Protein AF-0000000084757573 (afdb_homodimer)

Structure (mmCIF, N/CA/C/O backbone):
data_AF-0000000084757573-model_v1
#
loop_
_entity.id
_entity.type
_entity.pdbx_description
1 polymer 'Transposase, IS200 family protein'
#
loop_
_atom_site.group_PDB
_atom_site.id
_atom_site.type_symbol
_atom_site.label_atom_id
_atom_site.label_alt_id
_atom_site.label_comp_id
_atom_site.label_asym_id
_atom_site.label_entity_id
_atom_site.label_seq_id
_atom_site.pdbx_PDB_ins_code
_atom_site.Cartn_x
_atom_site.Cartn_y
_atom_site.Cartn_z
_atom_site.occupancy
_atom_site.B_iso_or_equiv
_atom_site.auth_seq_id
_atom_site.auth_comp_id
_atom_site.auth_asym_id
_atom_site.auth_atom_id
_atom_site.pdbx_PDB_model_num
ATOM 1 N N . MET A 1 1 ? 9.469 11.922 -15.711 1 32.09 1 MET A N 1
ATOM 2 C CA . MET A 1 1 ? 9.75 11.398 -14.383 1 32.09 1 MET A CA 1
ATOM 3 C C . MET A 1 1 ? 10.32 9.984 -14.461 1 32.09 1 MET A C 1
ATOM 5 O O . MET A 1 1 ? 9.734 9.109 -15.102 1 32.09 1 MET A O 1
ATOM 9 N N . ASP A 1 2 ? 11.5 9.828 -14.414 1 42.12 2 ASP A N 1
ATOM 10 C CA . ASP A 1 2 ? 12.211 8.562 -14.633 1 42.12 2 ASP A CA 1
ATOM 11 C C . ASP A 1 2 ? 11.617 7.449 -13.773 1 42.12 2 ASP A C 1
ATOM 13 O O . ASP A 1 2 ? 11.539 7.578 -12.547 1 42.12 2 ASP A O 1
ATOM 17 N N . LEU A 1 3 ? 10.688 6.797 -14.273 1 50.94 3 LEU A N 1
ATOM 18 C CA . LEU A 1 3 ? 9.969 5.73 -13.578 1 50.94 3 LEU A CA 1
ATOM 19 C C . LEU A 1 3 ? 10.953 4.754 -12.93 1 50.94 3 LEU A C 1
ATOM 21 O O . LEU A 1 3 ? 11.586 3.953 -13.625 1 50.94 3 LEU A O 1
ATOM 25 N N . THR A 1 4 ? 11.688 5.277 -11.977 1 61.62 4 THR A N 1
ATOM 26 C CA . THR A 1 4 ? 12.688 4.457 -11.305 1 61.62 4 THR A CA 1
ATOM 27 C C . THR A 1 4 ? 12.023 3.43 -10.391 1 61.62 4 THR A C 1
ATOM 29 O O . THR A 1 4 ? 11.18 3.783 -9.562 1 61.62 4 THR A O 1
ATOM 32 N N . TYR A 1 5 ? 12.047 2.209 -10.898 1 74.44 5 TYR A N 1
ATOM 33 C CA . TYR A 1 5 ? 11.625 1.139 -10 1 74.44 5 TYR A CA 1
ATOM 34 C C . TYR A 1 5 ? 12.625 0.954 -8.867 1 74.44 5 TYR A C 1
ATOM 36 O O . TYR A 1 5 ? 13.812 1.248 -9.031 1 74.44 5 TYR A O 1
ATOM 44 N N . ARG A 1 6 ? 12.094 0.723 -7.785 1 82.12 6 ARG A N 1
ATOM 45 C CA . ARG A 1 6 ? 12.891 0.376 -6.613 1 82.12 6 ARG A CA 1
ATOM 46 C C . ARG A 1 6 ? 12.914 -1.133 -6.395 1 82.12 6 ARG A C 1
ATOM 48 O O . ARG A 1 6 ? 12.008 -1.843 -6.832 1 82.12 6 ARG A O 1
ATOM 55 N N . THR A 1 7 ? 14.055 -1.564 -5.812 1 82.75 7 THR A N 1
ATOM 56 C CA . THR A 1 7 ? 14.195 -2.994 -5.559 1 82.75 7 THR A CA 1
ATOM 57 C C . THR A 1 7 ? 14.336 -3.268 -4.062 1 82.75 7 THR A C 1
ATOM 59 O O . THR A 1 7 ? 14.922 -2.473 -3.332 1 82.75 7 THR A O 1
ATOM 62 N N . GLY A 1 8 ? 13.586 -4.238 -3.545 1 83.5 8 GLY A N 1
ATOM 63 C CA . GLY A 1 8 ? 1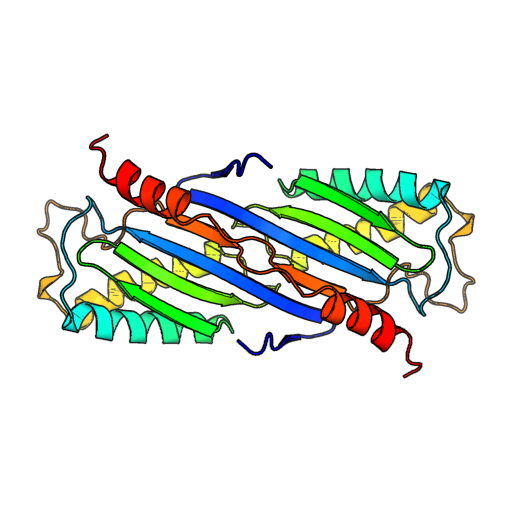3.758 -4.812 -2.219 1 83.5 8 GLY A CA 1
ATOM 64 C C . GLY A 1 8 ? 14.273 -6.238 -2.246 1 83.5 8 GLY A C 1
ATOM 65 O O . GLY A 1 8 ? 14.727 -6.719 -3.287 1 83.5 8 GLY A O 1
ATOM 66 N N . ARG A 1 9 ? 14.242 -6.77 -1.008 1 79.38 9 ARG A N 1
ATOM 67 C CA . ARG A 1 9 ? 14.625 -8.18 -0.943 1 79.38 9 ARG A CA 1
ATOM 68 C C . ARG A 1 9 ? 13.656 -9.047 -1.741 1 79.38 9 ARG A C 1
ATOM 70 O O . ARG A 1 9 ? 12.5 -9.219 -1.345 1 79.38 9 ARG A O 1
ATOM 77 N N . HIS A 1 10 ? 13.938 -9.414 -2.92 1 84.06 10 HIS A N 1
ATOM 78 C CA . HIS A 1 10 ? 13.203 -10.32 -3.799 1 84.06 10 HIS A CA 1
ATOM 79 C C . HIS A 1 10 ? 11.977 -9.641 -4.387 1 84.06 10 HIS A C 1
ATOM 81 O O . HIS A 1 10 ? 10.914 -10.258 -4.512 1 84.06 10 HIS A O 1
ATOM 87 N N . CYS A 1 11 ? 12.055 -8.344 -4.516 1 89.5 11 CYS A N 1
ATOM 88 C CA . CYS A 1 11 ? 10.914 -7.695 -5.16 1 89.5 11 CYS A CA 1
ATOM 89 C C . CYS A 1 11 ? 11.359 -6.461 -5.934 1 89.5 11 CYS A C 1
ATOM 91 O O . CYS A 1 11 ? 12.344 -5.812 -5.566 1 89.5 11 CYS A O 1
ATOM 93 N N . VAL A 1 12 ? 10.75 -6.172 -6.953 1 89.75 12 VAL A N 1
ATOM 94 C CA . VAL A 1 12 ? 10.797 -4.922 -7.699 1 89.75 12 VAL A CA 1
ATOM 95 C C . VAL A 1 12 ? 9.477 -4.172 -7.539 1 89.75 12 VAL A C 1
ATOM 97 O O . VAL A 1 12 ? 8.398 -4.754 -7.707 1 89.75 12 VAL A O 1
ATOM 100 N N . PHE A 1 13 ? 9.617 -2.904 -7.207 1 91.56 13 PHE A N 1
ATOM 101 C CA . PHE A 1 13 ? 8.344 -2.258 -6.914 1 91.56 13 PHE A CA 1
ATOM 102 C C . PHE A 1 13 ? 8.367 -0.792 -7.328 1 91.56 13 PHE A C 1
ATOM 104 O O . PHE A 1 13 ? 9.445 -0.194 -7.441 1 91.56 13 PHE A O 1
ATOM 111 N N . MET A 1 14 ? 7.219 -0.258 -7.633 1 92.12 14 MET A N 1
ATOM 112 C CA . MET A 1 14 ? 6.902 1.142 -7.902 1 92.12 14 MET A CA 1
ATOM 113 C C . MET A 1 14 ? 5.578 1.533 -7.258 1 92.12 14 MET A C 1
ATOM 115 O O . MET A 1 14 ? 4.559 1.642 -7.941 1 92.12 14 MET A O 1
ATOM 119 N N . LEU A 1 15 ? 5.629 1.759 -5.992 1 94.25 15 LEU A N 1
ATOM 120 C CA . LEU A 1 15 ? 4.418 2.037 -5.23 1 94.25 15 LEU A CA 1
ATOM 121 C C . LEU A 1 15 ? 4.375 3.496 -4.793 1 94.25 15 LEU A C 1
ATOM 123 O O . LEU A 1 15 ? 5.273 3.965 -4.09 1 94.25 15 LEU A O 1
ATOM 127 N N . HIS A 1 16 ? 3.379 4.184 -5.246 1 93.75 16 HIS A N 1
ATOM 128 C CA . HIS A 1 16 ? 3.156 5.578 -4.891 1 93.75 16 HIS A CA 1
ATOM 129 C C . HIS A 1 16 ? 1.73 5.801 -4.398 1 93.75 16 HIS A C 1
ATOM 131 O O . HIS A 1 16 ? 0.793 5.172 -4.891 1 93.75 16 HIS A O 1
ATOM 137 N N . CYS A 1 17 ? 1.615 6.691 -3.477 1 93.75 17 CYS A N 1
ATOM 138 C CA . CYS A 1 17 ? 0.266 7.07 -3.072 1 93.75 17 CYS A CA 1
ATOM 139 C C . CYS A 1 17 ? 0.22 8.531 -2.631 1 93.75 17 CYS A C 1
ATOM 141 O O . CYS A 1 17 ? 1.213 9.062 -2.133 1 93.75 17 CYS A O 1
ATOM 143 N N . HIS A 1 18 ? -0.878 9.141 -2.824 1 93.12 18 HIS A N 1
ATOM 144 C CA . HIS A 1 18 ? -1.206 10.453 -2.268 1 93.12 18 HIS A CA 1
ATOM 145 C C . HIS A 1 18 ? -1.853 10.32 -0.893 1 93.12 18 HIS A C 1
ATOM 147 O O . HIS A 1 18 ? -2.773 9.523 -0.709 1 93.12 18 HIS A O 1
ATOM 153 N N . LEU A 1 19 ? -1.404 11.102 0.017 1 95.5 19 LEU A N 1
ATOM 154 C CA . LEU A 1 19 ? -2.027 11.227 1.33 1 95.5 19 LEU A CA 1
ATOM 155 C C . LEU A 1 19 ? -2.525 12.648 1.56 1 95.5 19 LEU A C 1
ATOM 157 O O . LEU A 1 19 ? -1.84 13.617 1.214 1 95.5 19 LEU A O 1
ATOM 161 N N . ILE A 1 20 ? -3.703 12.742 2.156 1 94.62 20 ILE A N 1
ATOM 162 C CA . ILE A 1 20 ? -4.223 14.047 2.547 1 94.62 20 ILE A CA 1
ATOM 163 C C . ILE A 1 20 ? -4.613 14.031 4.023 1 94.62 20 ILE A C 1
ATOM 165 O O . ILE A 1 20 ? -5.375 13.164 4.461 1 94.62 20 ILE A O 1
ATOM 169 N N . PHE A 1 21 ? -4.039 14.945 4.766 1 95.75 21 PHE A N 1
ATOM 170 C CA . PHE A 1 21 ? -4.391 15.164 6.16 1 95.75 21 PHE A CA 1
ATOM 171 C C . PHE A 1 21 ? -5.121 16.484 6.332 1 95.75 21 PHE A C 1
ATOM 173 O O . PHE A 1 21 ? -4.742 17.5 5.723 1 95.75 21 PHE A O 1
ATOM 180 N N . ILE A 1 22 ? -6.105 16.484 7.098 1 93.88 22 ILE A N 1
ATOM 181 C CA . ILE A 1 22 ? -6.844 17.703 7.418 1 93.88 22 ILE A CA 1
ATOM 182 C C . ILE A 1 22 ? -6.66 18.047 8.898 1 93.88 22 ILE A C 1
ATOM 184 O O . ILE A 1 22 ? -6.637 17.156 9.75 1 93.88 22 ILE A O 1
ATOM 188 N N . THR A 1 23 ? -6.602 19.328 9.172 1 94.5 23 THR A N 1
ATOM 189 C CA . THR A 1 23 ? -6.441 19.75 10.555 1 94.5 23 THR A CA 1
ATOM 190 C C . THR A 1 23 ? -7.711 19.484 11.352 1 94.5 23 THR A C 1
ATOM 192 O O . THR A 1 23 ? -8.805 19.422 10.789 1 94.5 23 THR A O 1
ATOM 195 N N . LYS A 1 24 ? -7.508 19.359 12.617 1 92.5 24 LYS A N 1
ATOM 196 C CA . LYS A 1 24 ? -8.648 19.156 13.508 1 92.5 24 LYS A CA 1
ATOM 197 C C . LYS A 1 24 ? -9.648 20.312 13.383 1 92.5 24 LYS A C 1
ATOM 199 O O . LYS A 1 24 ? -9.258 21.469 13.336 1 92.5 24 LYS A O 1
ATOM 204 N N . TYR A 1 25 ? -10.859 20.047 13.117 1 84.25 25 TYR A N 1
ATOM 205 C CA . TYR A 1 25 ? -11.969 20.969 12.984 1 84.25 25 TYR A CA 1
ATOM 206 C C . TYR A 1 25 ? -11.766 21.906 11.789 1 84.25 25 TYR A C 1
ATOM 208 O O . TYR A 1 25 ? -12.289 23.016 11.758 1 84.25 25 TYR A O 1
ATOM 216 N N . ARG A 1 26 ? -10.906 21.547 10.969 1 81.44 26 ARG A N 1
ATOM 217 C CA . ARG A 1 26 ? -10.594 22.281 9.742 1 81.44 26 ARG A CA 1
ATOM 218 C C . ARG A 1 26 ? -10.109 23.688 10.062 1 81.44 26 ARG A C 1
ATOM 220 O O . ARG A 1 26 ? -10.438 24.641 9.352 1 81.44 26 ARG A O 1
ATOM 227 N N . GLY A 1 27 ? -9.469 23.781 11.125 1 86.12 27 GLY A N 1
ATOM 228 C CA . GLY A 1 27 ? -8.898 25.062 11.477 1 86.12 27 GLY A CA 1
ATOM 229 C C . GLY A 1 27 ? -7.785 25.5 10.547 1 86.12 27 GLY A C 1
ATOM 230 O O . GLY A 1 27 ? -7.023 24.672 10.047 1 86.12 27 GLY A O 1
ATOM 231 N N . ARG A 1 28 ? -7.75 26.75 10.258 1 91.44 28 ARG A N 1
ATOM 232 C CA . ARG A 1 28 ? -6.637 27.328 9.508 1 91.44 28 ARG A CA 1
ATOM 233 C C . ARG A 1 28 ? -5.43 27.547 10.406 1 91.44 28 ARG A C 1
ATOM 235 O O . ARG A 1 28 ? -5.254 28.641 10.953 1 91.44 28 ARG A O 1
ATOM 242 N N . VAL A 1 29 ? -4.609 26.531 10.398 1 92.62 29 VAL A N 1
ATOM 243 C CA . VAL A 1 29 ? -3.59 26.5 11.438 1 92.62 29 VAL A CA 1
ATOM 244 C C . VAL A 1 29 ? -2.223 26.812 10.836 1 92.62 29 VAL A C 1
ATOM 246 O O . VAL A 1 29 ? -1.376 27.438 11.477 1 92.62 29 VAL A O 1
ATOM 249 N N . PHE A 1 30 ? -2.045 26.531 9.625 1 95.88 30 PHE A N 1
ATOM 250 C CA . PHE A 1 30 ? -0.683 26.516 9.109 1 95.88 30 PHE A CA 1
ATOM 251 C C . PHE A 1 30 ? -0.369 27.812 8.367 1 95.88 30 PHE A C 1
ATOM 253 O O . PHE A 1 30 ? -1.145 28.25 7.516 1 95.88 30 PHE A O 1
ATOM 260 N N . ASN A 1 31 ? 0.676 28.422 8.672 1 96.5 31 ASN A N 1
ATOM 261 C CA . ASN A 1 31 ? 1.324 29.406 7.809 1 96.5 31 ASN A CA 1
ATOM 262 C C . ASN A 1 31 ? 2.547 28.812 7.109 1 96.5 31 ASN A C 1
ATOM 264 O O . ASN A 1 31 ? 2.805 27.609 7.203 1 96.5 31 ASN A O 1
ATOM 268 N N . GLU A 1 32 ? 3.307 29.562 6.422 1 96.62 32 GLU A N 1
ATOM 269 C CA . GLU A 1 32 ? 4.426 29.078 5.617 1 96.62 32 GLU A CA 1
ATOM 270 C C . GLU A 1 32 ? 5.516 28.469 6.492 1 96.62 32 GLU A C 1
ATOM 272 O O . GLU A 1 32 ? 6.094 27.438 6.148 1 96.62 32 GLU A O 1
ATOM 277 N N . ALA A 1 33 ? 5.805 29.125 7.566 1 97.31 33 ALA A N 1
ATOM 278 C CA . ALA A 1 33 ? 6.82 28.625 8.484 1 97.31 33 ALA A CA 1
ATOM 279 C C . ALA A 1 33 ? 6.418 27.266 9.062 1 97.31 33 ALA A C 1
ATOM 281 O O . ALA A 1 33 ? 7.25 26.375 9.203 1 97.31 33 ALA A O 1
ATOM 282 N N . HIS A 1 34 ? 5.148 27.141 9.43 1 97.88 34 HIS A N 1
ATOM 283 C CA . HIS A 1 34 ? 4.617 25.875 9.922 1 97.88 34 HIS A CA 1
ATOM 284 C C . HIS A 1 34 ? 4.789 24.781 8.883 1 97.88 34 HIS A C 1
ATOM 286 O O . HIS A 1 34 ? 5.242 23.672 9.211 1 97.88 34 HIS A O 1
ATOM 292 N N . LEU A 1 35 ? 4.477 25.094 7.648 1 98.06 35 LEU A N 1
ATOM 293 C CA . LEU A 1 35 ? 4.504 24.094 6.586 1 98.06 35 LEU A CA 1
ATOM 294 C C . LEU A 1 35 ? 5.93 23.641 6.301 1 98.06 35 LEU A C 1
ATOM 296 O O . LEU A 1 35 ? 6.168 22.469 5.996 1 98.06 35 LEU A O 1
ATOM 300 N N . GLU A 1 36 ? 6.875 24.516 6.363 1 98.25 36 GLU A N 1
ATOM 301 C CA . GLU A 1 36 ? 8.281 24.156 6.18 1 98.25 36 GLU A CA 1
ATOM 302 C C . GLU A 1 36 ? 8.75 23.188 7.258 1 98.25 36 GLU A C 1
ATOM 304 O O . GLU A 1 36 ? 9.391 22.188 6.957 1 98.25 36 GLU A O 1
ATOM 309 N N . THR A 1 37 ? 8.414 23.516 8.484 1 98.69 37 THR A N 1
ATOM 310 C CA . THR A 1 37 ? 8.75 22.625 9.594 1 98.69 37 THR A CA 1
ATOM 311 C C . THR A 1 37 ? 8.078 21.266 9.438 1 98.69 37 THR A C 1
ATOM 313 O O . THR A 1 37 ? 8.719 20.234 9.625 1 98.69 37 THR A O 1
ATOM 316 N N . LEU A 1 38 ? 6.836 21.312 9.086 1 98.75 38 LEU A N 1
ATOM 317 C CA . LEU A 1 38 ? 6.051 20.094 8.93 1 98.75 38 LEU A CA 1
ATOM 318 C C . LEU A 1 38 ? 6.641 19.203 7.844 1 98.75 38 LEU A C 1
ATOM 320 O O . LEU A 1 38 ? 6.742 17.984 8.016 1 98.75 38 LEU A O 1
ATOM 324 N N . GLU A 1 39 ? 7.004 19.781 6.762 1 98.69 39 GLU A N 1
ATOM 325 C CA . GLU A 1 39 ? 7.617 19.016 5.68 1 98.69 39 GLU A CA 1
ATOM 326 C C . GLU A 1 39 ? 8.867 18.281 6.16 1 98.69 39 GLU A C 1
ATOM 328 O O . GLU A 1 39 ? 9.07 17.109 5.848 1 98.69 39 GLU A O 1
ATOM 333 N N . GLY A 1 40 ? 9.711 19.031 6.922 1 98.75 40 GLY A N 1
ATOM 334 C CA . GLY A 1 40 ? 10.906 18.406 7.461 1 98.75 40 GLY A CA 1
ATOM 335 C C . GLY A 1 40 ? 10.602 17.234 8.375 1 98.75 40 GLY A C 1
ATOM 336 O O . GLY A 1 40 ? 11.25 16.188 8.281 1 98.75 40 GLY A O 1
ATOM 337 N N . ILE A 1 41 ? 9.633 17.375 9.203 1 98.81 41 ILE A N 1
ATOM 338 C CA . ILE A 1 41 ? 9.242 16.328 10.141 1 98.81 41 ILE A CA 1
ATOM 339 C C . ILE A 1 41 ? 8.727 15.125 9.359 1 98.81 41 ILE A C 1
ATOM 341 O O . ILE A 1 41 ? 9.141 13.992 9.617 1 98.81 41 ILE A O 1
ATOM 345 N N . CYS A 1 42 ? 7.824 15.375 8.422 1 98.81 42 CYS A N 1
ATOM 346 C CA . CYS A 1 42 ? 7.234 14.297 7.641 1 98.81 42 CYS A CA 1
ATOM 347 C C . CYS A 1 42 ? 8.297 13.562 6.836 1 98.81 42 CYS A C 1
ATOM 349 O O . CYS A 1 42 ? 8.25 12.336 6.707 1 98.81 42 CYS A O 1
ATOM 351 N N . ARG A 1 43 ? 9.242 14.305 6.316 1 98.75 43 ARG A N 1
ATOM 352 C CA . ARG A 1 43 ? 10.336 13.695 5.566 1 98.75 43 ARG A CA 1
ATOM 353 C C . ARG A 1 43 ? 11.141 12.742 6.445 1 98.75 43 ARG A C 1
ATOM 355 O O . ARG A 1 43 ? 11.477 11.641 6.02 1 98.75 43 ARG A O 1
ATOM 362 N N . ASN A 1 44 ? 11.406 13.164 7.621 1 98.75 44 ASN A N 1
ATOM 363 C CA . ASN A 1 44 ? 12.156 12.328 8.555 1 98.75 44 ASN A CA 1
ATOM 364 C C . ASN A 1 44 ? 11.383 11.055 8.898 1 98.75 44 ASN A C 1
ATOM 366 O O . ASN A 1 44 ? 11.953 9.969 8.938 1 98.75 44 ASN A O 1
ATOM 370 N N . VAL A 1 45 ? 10.117 11.188 9.148 1 98.75 45 VAL A N 1
ATOM 371 C CA . VAL A 1 45 ? 9.289 10.031 9.469 1 98.75 45 VAL A CA 1
ATOM 372 C C . VAL A 1 45 ? 9.273 9.07 8.281 1 98.75 45 VAL A C 1
ATOM 374 O O . VAL A 1 45 ? 9.406 7.855 8.453 1 98.75 45 VAL A O 1
ATOM 377 N N . CYS A 1 46 ? 9.062 9.602 7.086 1 98.62 46 CYS A N 1
ATOM 378 C CA . CYS A 1 46 ? 9.062 8.766 5.891 1 98.62 46 CYS A CA 1
ATOM 379 C C . CYS A 1 46 ? 10.367 7.992 5.762 1 98.62 46 CYS A C 1
ATOM 381 O O . CYS A 1 46 ? 10.359 6.801 5.438 1 98.62 46 CYS A O 1
ATOM 383 N N . GLU A 1 47 ? 11.461 8.586 6.047 1 98.31 47 GLU A N 1
ATOM 384 C CA . GLU A 1 47 ? 12.766 7.938 5.961 1 98.31 47 GLU A CA 1
ATOM 385 C C . GLU A 1 47 ? 12.859 6.762 6.93 1 98.31 47 GLU A C 1
ATOM 387 O O . GLU A 1 47 ? 13.414 5.715 6.594 1 98.31 47 GLU A O 1
ATOM 392 N N . LEU A 1 48 ? 12.328 6.949 8.102 1 98.12 48 LEU A N 1
ATOM 393 C CA . LEU A 1 48 ? 12.352 5.895 9.109 1 98.12 48 LEU A CA 1
ATOM 394 C C . LEU A 1 48 ? 11.562 4.676 8.641 1 98.12 48 LEU A C 1
ATOM 396 O O . LEU A 1 48 ? 11.859 3.549 9.047 1 98.12 48 LEU A O 1
ATOM 400 N N . PHE A 1 49 ? 10.656 4.914 7.766 1 97.81 49 PHE A N 1
ATOM 401 C CA . PHE A 1 49 ? 9.836 3.838 7.227 1 97.81 49 PHE A CA 1
ATOM 402 C C . PHE A 1 49 ? 10.383 3.352 5.891 1 97.81 49 PHE A C 1
ATOM 404 O O . PHE A 1 49 ? 9.719 2.598 5.18 1 97.81 49 PHE A O 1
ATOM 411 N N . GLU A 1 50 ? 11.523 3.9 5.48 1 97.25 50 GLU A N 1
ATOM 412 C CA . GLU A 1 50 ? 12.133 3.611 4.184 1 97.25 50 GLU A CA 1
ATOM 413 C C . GLU A 1 50 ? 11.234 4.078 3.039 1 97.25 50 GLU A C 1
ATOM 415 O O . GLU A 1 50 ? 11.195 3.449 1.979 1 97.25 50 GLU A O 1
ATOM 420 N N . CYS A 1 51 ? 10.461 5.09 3.312 1 97.75 51 CYS A N 1
ATOM 421 C CA . CYS A 1 51 ? 9.633 5.766 2.318 1 97.75 51 CYS A CA 1
ATOM 422 C C . CYS A 1 51 ? 10.297 7.055 1.844 1 97.75 51 CYS A C 1
ATOM 424 O O . CYS A 1 51 ? 11.172 7.594 2.523 1 97.75 51 CYS A O 1
ATOM 426 N N . GLU A 1 52 ? 9.906 7.453 0.654 1 97.31 52 GLU A N 1
ATOM 427 C CA . GLU A 1 52 ? 10.336 8.742 0.128 1 97.31 52 GLU A CA 1
ATOM 428 C C . GLU A 1 52 ? 9.164 9.727 0.046 1 97.31 52 GLU A C 1
ATOM 430 O O . GLU A 1 52 ? 8.125 9.414 -0.536 1 97.31 52 GLU A O 1
ATOM 435 N N . LEU A 1 53 ? 9.32 10.891 0.679 1 97.81 53 LEU A N 1
ATOM 436 C CA . LEU A 1 53 ? 8.398 11.992 0.449 1 97.81 53 LEU A CA 1
ATOM 437 C C . LEU A 1 53 ? 8.695 12.688 -0.874 1 97.81 53 LEU A C 1
ATOM 439 O O . LEU A 1 53 ? 9.562 13.562 -0.938 1 97.81 53 LEU A O 1
ATOM 443 N N . VAL A 1 54 ? 8.008 12.398 -1.882 1 95.31 54 VAL A N 1
ATOM 444 C CA . VAL A 1 54 ? 8.281 12.875 -3.236 1 95.31 54 VAL A CA 1
ATOM 445 C C . VAL A 1 54 ? 7.82 14.32 -3.385 1 95.31 54 VAL A C 1
ATOM 447 O O . VAL A 1 54 ? 8.516 15.141 -3.992 1 95.31 54 VAL A O 1
ATOM 450 N N . GLU A 1 55 ? 6.617 14.602 -2.885 1 95.5 55 GLU A N 1
ATOM 451 C CA . GLU A 1 55 ? 6.043 15.945 -2.922 1 95.5 55 GLU A CA 1
ATOM 452 C C . GLU A 1 55 ? 5.316 16.266 -1.619 1 95.5 55 GLU A C 1
ATOM 454 O O . GLU A 1 55 ? 4.699 15.391 -1.013 1 95.5 55 GLU A O 1
ATOM 459 N N . PHE A 1 56 ? 5.445 17.484 -1.238 1 96.19 56 PHE A N 1
ATOM 460 C CA . PHE A 1 56 ? 4.73 18.031 -0.091 1 96.19 56 PHE A CA 1
ATOM 461 C C . PHE A 1 56 ? 4.117 19.391 -0.43 1 96.19 56 PHE A C 1
ATOM 463 O O . PHE A 1 56 ? 4.812 20.281 -0.897 1 96.19 56 PHE A O 1
ATOM 470 N N . ASN A 1 57 ? 2.814 19.438 -0.25 1 94.06 57 ASN A N 1
ATOM 471 C CA . ASN A 1 57 ? 2.084 20.703 -0.404 1 94.06 57 ASN A CA 1
ATOM 472 C C . ASN A 1 57 ? 1.064 20.891 0.714 1 94.06 57 ASN A C 1
ATOM 474 O O . ASN A 1 57 ? 0.54 19.922 1.259 1 94.06 57 ASN A O 1
ATOM 478 N N . GLY A 1 58 ? 0.921 22.156 1.067 1 93.12 58 GLY A N 1
ATOM 479 C CA . GLY A 1 58 ? -0.025 22.406 2.145 1 93.12 58 GLY A CA 1
ATOM 480 C C . GLY A 1 58 ? -0.745 23.734 2.014 1 93.12 58 GLY A C 1
ATOM 481 O O . GLY A 1 58 ? -0.287 24.625 1.298 1 93.12 58 GLY A O 1
ATOM 482 N N . GLU A 1 59 ? -1.857 23.766 2.57 1 92.5 59 GLU A N 1
ATOM 483 C CA . GLU A 1 59 ? -2.623 24.984 2.842 1 92.5 59 GLU A CA 1
ATOM 484 C C . GLU A 1 59 ? -2.811 25.188 4.344 1 92.5 59 GLU A C 1
ATOM 486 O O . GLU A 1 59 ? -2.145 24.547 5.152 1 92.5 59 GLU A O 1
ATOM 491 N N . SER A 1 60 ? -3.619 26.125 4.652 1 95 60 SER A N 1
ATOM 492 C CA . SER A 1 60 ? -3.754 26.484 6.059 1 95 60 SER A CA 1
ATOM 493 C C . SER A 1 60 ? -4.477 25.375 6.84 1 95 60 SER A C 1
ATOM 495 O O . SER A 1 60 ? -4.344 25.297 8.062 1 95 60 SER A O 1
ATOM 497 N N . ASP A 1 61 ? -5.16 24.484 6.098 1 93.75 61 ASP A N 1
ATOM 498 C CA . ASP A 1 61 ? -6.016 23.562 6.84 1 93.75 61 ASP A CA 1
ATOM 499 C C . ASP A 1 61 ? -5.805 22.125 6.379 1 93.75 61 ASP A C 1
ATOM 501 O O . ASP A 1 61 ? -6.523 21.219 6.801 1 93.75 61 ASP A O 1
ATOM 505 N N . HIS A 1 62 ? -4.871 21.859 5.469 1 94.5 62 HIS A N 1
ATOM 506 C CA . HIS A 1 62 ? -4.605 20.484 5.027 1 94.5 62 HIS A CA 1
ATOM 507 C C . HIS A 1 62 ? -3.26 20.391 4.32 1 94.5 62 HIS A C 1
ATOM 509 O O . HIS A 1 62 ? -2.686 21.406 3.92 1 94.5 62 HIS A O 1
ATOM 515 N N . VAL A 1 63 ? -2.797 19.219 4.273 1 95.81 63 VAL A N 1
ATOM 516 C CA . VAL A 1 63 ? -1.571 18.969 3.525 1 95.81 63 VAL A CA 1
ATOM 517 C C . VAL A 1 63 ? -1.781 17.781 2.584 1 95.81 63 VAL A C 1
ATOM 519 O O . VAL A 1 63 ? -2.604 16.906 2.854 1 95.81 63 VAL A O 1
ATOM 522 N N . HIS A 1 64 ? -1.006 17.844 1.479 1 93.44 64 HIS A N 1
ATOM 523 C CA . HIS A 1 64 ? -0.923 16.797 0.464 1 93.44 64 HIS A CA 1
ATOM 524 C C . HIS A 1 64 ? 0.5 16.266 0.339 1 93.44 64 HIS A C 1
ATOM 526 O O . HIS A 1 64 ? 1.447 17.031 0.186 1 93.44 64 HIS A O 1
ATOM 532 N N . MET A 1 65 ? 0.549 14.945 0.394 1 96.25 65 MET A N 1
ATOM 533 C CA . MET A 1 65 ? 1.856 14.305 0.259 1 96.25 65 MET A CA 1
ATOM 534 C C . MET A 1 65 ? 1.829 13.227 -0.819 1 96.25 65 MET A C 1
ATOM 536 O O . MET A 1 65 ? 0.877 12.453 -0.9 1 96.25 65 MET A O 1
ATOM 540 N N . LEU A 1 66 ? 2.779 13.266 -1.664 1 94.5 66 LEU A N 1
ATOM 541 C CA . LEU A 1 66 ? 3.057 12.141 -2.541 1 94.5 66 LEU A CA 1
ATOM 542 C C . LEU A 1 66 ? 4.199 11.289 -1.993 1 94.5 66 LEU A C 1
ATOM 544 O O . LEU A 1 66 ? 5.293 11.805 -1.745 1 94.5 66 LEU A O 1
ATOM 548 N N . LEU A 1 67 ? 3.922 9.984 -1.875 1 96.5 67 LEU A N 1
ATOM 549 C CA . LEU A 1 67 ? 4.914 9.109 -1.262 1 96.5 67 LEU A CA 1
ATOM 550 C C . LEU A 1 67 ? 5.289 7.965 -2.201 1 96.5 67 LEU A C 1
ATOM 552 O O . LEU A 1 67 ? 4.441 7.473 -2.953 1 96.5 67 LEU A O 1
ATOM 556 N N . ASN A 1 68 ? 6.52 7.602 -2.172 1 95.06 68 ASN A N 1
ATOM 557 C CA . ASN A 1 68 ? 7.004 6.305 -2.629 1 95.06 68 ASN A CA 1
ATOM 558 C C . ASN A 1 68 ? 7.316 5.379 -1.457 1 95.06 68 ASN A C 1
ATOM 560 O O . ASN A 1 68 ? 8.055 5.75 -0.545 1 95.06 68 ASN A O 1
ATOM 564 N N . PHE A 1 69 ? 6.707 4.195 -1.421 1 97 69 PHE A N 1
ATOM 565 C CA . PHE A 1 69 ? 6.844 3.361 -0.232 1 97 69 PHE A CA 1
ATOM 566 C C . PHE A 1 69 ? 7.113 1.912 -0.615 1 97 69 PHE A C 1
ATOM 568 O O . PHE A 1 69 ? 6.711 1.463 -1.69 1 97 69 PHE A O 1
ATOM 575 N N . PRO A 1 70 ? 7.797 1.178 0.234 1 97.62 70 PRO A N 1
ATOM 576 C CA . PRO A 1 70 ? 8.047 -0.236 -0.05 1 97.62 70 PRO A CA 1
ATOM 577 C C . PRO A 1 70 ? 6.863 -1.131 0.301 1 97.62 70 PRO A C 1
ATOM 579 O O . PRO A 1 70 ? 6.012 -0.746 1.106 1 97.62 70 PRO A O 1
ATOM 582 N N . PRO A 1 71 ? 6.84 -2.311 -0.242 1 97.38 71 PRO A N 1
ATOM 583 C CA . PRO A 1 71 ? 5.703 -3.221 -0.082 1 97.38 71 PRO A CA 1
ATOM 584 C C . PRO A 1 71 ? 5.473 -3.623 1.372 1 97.38 71 PRO A C 1
ATOM 586 O O . PRO A 1 71 ? 4.355 -4 1.741 1 97.38 71 PRO A O 1
ATOM 589 N N . LYS A 1 72 ? 6.441 -3.562 2.217 1 97.75 72 LYS A N 1
ATOM 590 C CA . LYS A 1 72 ? 6.309 -4.016 3.598 1 97.75 72 LYS A CA 1
ATOM 591 C C . LYS A 1 72 ? 5.551 -2.994 4.441 1 97.75 72 LYS A C 1
ATOM 593 O O . LYS A 1 72 ? 5.105 -3.303 5.551 1 97.75 72 LYS A O 1
ATOM 598 N N . VAL A 1 73 ? 5.457 -1.782 3.955 1 98.19 73 VAL A N 1
ATOM 599 C CA . VAL A 1 73 ? 4.84 -0.711 4.73 1 98.19 73 VAL A CA 1
ATOM 600 C C . VAL A 1 73 ? 3.332 -0.705 4.496 1 98.19 73 VAL A C 1
ATOM 602 O O . VAL A 1 73 ? 2.875 -0.698 3.352 1 98.19 73 VAL A O 1
ATOM 605 N N . SER A 1 74 ? 2.58 -0.716 5.582 1 98.19 74 SER A N 1
ATOM 606 C CA . SER A 1 74 ? 1.155 -0.41 5.492 1 98.19 74 SER A CA 1
ATOM 607 C C . SER A 1 74 ? 0.907 1.093 5.566 1 98.19 74 SER A C 1
ATOM 609 O O . SER A 1 74 ? 1.528 1.79 6.371 1 98.19 74 SER A O 1
ATOM 611 N N . ILE A 1 75 ? 0.068 1.562 4.785 1 97.94 75 ILE A N 1
ATOM 612 C CA . ILE A 1 75 ? -0.225 2.988 4.699 1 97.94 75 ILE A CA 1
ATOM 613 C C . ILE A 1 75 ? -0.788 3.479 6.031 1 97.94 75 ILE A C 1
ATOM 615 O O . ILE A 1 75 ? -0.417 4.555 6.512 1 97.94 75 ILE A O 1
ATOM 619 N N . SER A 1 76 ? -1.597 2.68 6.691 1 98.06 76 SER A N 1
ATOM 620 C CA . SER A 1 76 ? -2.211 3.08 7.953 1 98.06 76 SER A CA 1
ATOM 621 C C . SER A 1 76 ? -1.158 3.287 9.039 1 98.06 76 SER A C 1
ATOM 623 O O . SER A 1 76 ? -1.254 4.223 9.828 1 98.06 76 SER A O 1
ATOM 625 N N . LYS A 1 77 ? -0.148 2.424 9.062 1 98.19 77 LYS A N 1
ATOM 626 C CA . LYS A 1 77 ? 0.921 2.572 10.039 1 98.19 77 LYS A CA 1
ATOM 627 C C . LYS A 1 77 ? 1.74 3.832 9.781 1 98.19 77 LYS A C 1
ATOM 629 O O . LYS A 1 77 ? 2.113 4.543 10.711 1 98.19 77 LYS A O 1
ATOM 634 N N . LEU A 1 78 ? 2.033 4.027 8.547 1 98.5 78 LEU A N 1
ATOM 635 C CA . LEU A 1 78 ? 2.758 5.234 8.172 1 98.5 78 LEU A CA 1
ATOM 636 C C . LEU A 1 78 ? 1.97 6.484 8.555 1 98.5 78 LEU A C 1
ATOM 638 O O . LEU A 1 78 ? 2.523 7.414 9.141 1 98.5 78 LEU A O 1
ATOM 642 N N . VAL A 1 79 ? 0.695 6.484 8.305 1 98.44 79 VAL A N 1
ATOM 643 C CA . VAL A 1 79 ? -0.182 7.605 8.617 1 98.44 79 VAL A CA 1
ATOM 644 C C . VAL A 1 79 ? -0.179 7.859 10.125 1 98.44 79 VAL A C 1
ATOM 646 O O . VAL A 1 79 ? -0.064 9.008 10.57 1 98.44 79 VAL A O 1
ATOM 649 N N . ASN A 1 80 ? -0.255 6.812 10.867 1 98.31 80 ASN A N 1
ATOM 650 C CA . ASN A 1 80 ? -0.245 6.941 12.32 1 98.31 80 ASN A CA 1
ATOM 651 C C . ASN A 1 80 ? 1.037 7.605 12.812 1 98.31 80 ASN A C 1
ATOM 653 O O . ASN A 1 80 ? 0.992 8.492 13.672 1 98.31 80 ASN A O 1
ATOM 657 N N . SER A 1 81 ? 2.062 7.188 12.273 1 98.75 81 SER A N 1
ATOM 658 C CA . SER A 1 81 ? 3.344 7.754 12.68 1 98.75 81 SER A CA 1
ATOM 659 C C . SER A 1 81 ? 3.477 9.203 12.211 1 98.75 81 SER A C 1
ATOM 661 O O . SER A 1 81 ? 3.918 10.062 12.977 1 98.75 81 SER A O 1
ATOM 663 N N . LEU A 1 82 ? 3.102 9.477 10.984 1 98.75 82 LEU A N 1
ATOM 664 C CA . LEU A 1 82 ? 3.168 10.828 10.438 1 98.75 82 LEU A CA 1
ATOM 665 C C . LEU A 1 82 ? 2.342 11.797 11.273 1 98.75 82 LEU A C 1
ATOM 667 O O . LEU A 1 82 ? 2.83 12.852 11.664 1 98.75 82 LEU A O 1
ATOM 671 N N . LYS A 1 83 ? 1.137 11.438 11.531 1 98.19 83 LYS A N 1
ATOM 672 C CA . LYS A 1 83 ? 0.24 12.32 12.273 1 98.19 83 LYS A CA 1
ATOM 673 C C . LYS A 1 83 ? 0.675 12.438 13.734 1 98.19 83 LYS A C 1
ATOM 675 O O . LYS A 1 83 ? 0.676 13.531 14.297 1 98.19 83 LYS A O 1
ATOM 680 N N . GLY A 1 84 ? 1.091 11.344 14.352 1 98.31 84 GLY A N 1
ATOM 681 C CA . GLY A 1 84 ? 1.496 11.367 15.75 1 98.31 84 GLY A CA 1
ATOM 682 C C . GLY A 1 84 ? 2.76 12.172 15.992 1 98.31 84 GLY A C 1
ATOM 683 O O . GLY A 1 84 ? 2.783 13.062 16.844 1 98.31 84 GLY A O 1
ATOM 684 N N . VAL A 1 85 ? 3.74 11.867 15.25 1 98.69 85 VAL A N 1
ATOM 685 C CA . VAL A 1 85 ? 5.039 12.508 15.422 1 98.69 85 VAL A CA 1
ATOM 686 C C . VAL A 1 85 ? 4.934 13.984 15.062 1 98.69 85 VAL A C 1
ATOM 688 O O . VAL A 1 85 ? 5.438 14.852 15.781 1 98.69 85 VAL A O 1
ATOM 691 N N . SER A 1 86 ? 4.27 14.258 13.93 1 98.5 86 SER A N 1
ATOM 692 C CA . SER A 1 86 ? 4.172 15.656 13.523 1 98.5 86 SER A CA 1
ATOM 693 C C . SER A 1 86 ? 3.33 16.469 14.5 1 98.5 86 SER A C 1
ATOM 695 O O . SER A 1 86 ? 3.631 17.625 14.773 1 98.5 86 SER A O 1
ATOM 697 N N . SER A 1 87 ? 2.293 15.852 15.047 1 97.88 87 SER A N 1
ATOM 698 C CA . SER A 1 87 ? 1.508 16.547 16.062 1 97.88 87 SER A CA 1
ATOM 699 C C . SER A 1 87 ? 2.371 16.953 17.25 1 97.88 87 SER A C 1
ATOM 701 O O . SER A 1 87 ? 2.332 18.094 17.688 1 97.88 87 SER A O 1
ATOM 703 N N . ARG A 1 88 ? 3.178 16.094 17.688 1 97.81 88 ARG A N 1
ATOM 704 C CA . ARG A 1 88 ? 4.027 16.344 18.844 1 97.81 88 ARG A CA 1
ATOM 705 C C . ARG A 1 88 ? 5.141 17.328 18.516 1 97.81 88 ARG A C 1
ATOM 707 O O . ARG A 1 88 ? 5.328 18.328 19.203 1 97.81 88 ARG A O 1
ATOM 714 N N . LYS A 1 89 ? 5.82 17.109 17.469 1 98.56 89 LYS A N 1
ATOM 715 C CA . LYS A 1 89 ? 7.012 17.891 17.141 1 98.56 89 LYS A CA 1
ATOM 716 C C . LYS A 1 89 ? 6.641 19.312 16.703 1 98.56 89 LYS A C 1
ATOM 718 O O . LYS A 1 89 ? 7.375 20.266 16.969 1 98.56 89 LYS A O 1
ATOM 723 N N . MET A 1 90 ? 5.594 19.422 16.031 1 98 90 MET A N 1
ATOM 724 C CA . MET A 1 90 ? 5.152 20.766 15.625 1 98 90 MET A CA 1
ATOM 725 C C . MET A 1 90 ? 4.918 21.656 16.844 1 98 90 MET A C 1
ATOM 727 O O . MET A 1 90 ? 5.285 22.828 16.828 1 98 90 MET A O 1
ATOM 731 N N . LYS A 1 91 ? 4.336 21.094 17.875 1 96 91 LYS A N 1
ATOM 732 C CA . LYS A 1 91 ? 4.035 21.875 19.062 1 96 91 LYS A CA 1
ATOM 733 C C . LYS A 1 91 ? 5.309 22.203 19.844 1 96 91 LYS A C 1
ATOM 735 O O . LYS A 1 91 ? 5.367 23.203 20.562 1 96 91 LYS A O 1
ATOM 740 N N . LEU A 1 92 ? 6.273 21.375 19.609 1 97.12 92 LEU A N 1
ATOM 741 C CA . LEU A 1 92 ? 7.586 21.641 20.203 1 97.12 92 LEU A CA 1
ATOM 742 C C . LEU A 1 92 ? 8.25 22.828 19.5 1 97.12 92 LEU A C 1
ATOM 744 O O . LEU A 1 92 ? 8.773 23.734 20.156 1 97.12 92 LEU A O 1
ATOM 748 N N . HIS A 1 93 ? 8.164 22.859 18.234 1 97.44 93 HIS A N 1
ATOM 749 C CA . HIS A 1 93 ? 8.828 23.875 17.438 1 97.44 93 HIS A CA 1
ATOM 750 C C . HIS A 1 93 ? 7.992 25.156 17.375 1 97.44 93 HIS A C 1
ATOM 752 O O . HIS A 1 93 ? 8.539 26.25 17.234 1 97.44 93 HIS A O 1
ATOM 758 N N . HIS A 1 94 ? 6.691 24.938 17.453 1 97 94 HIS A N 1
ATOM 759 C CA . HIS A 1 94 ? 5.746 26.047 17.328 1 97 94 HIS A CA 1
ATOM 760 C C . HIS A 1 94 ? 4.699 26 18.438 1 97 94 HIS A C 1
ATOM 762 O O . HIS A 1 94 ? 3.543 25.641 18.203 1 97 94 HIS A O 1
ATOM 768 N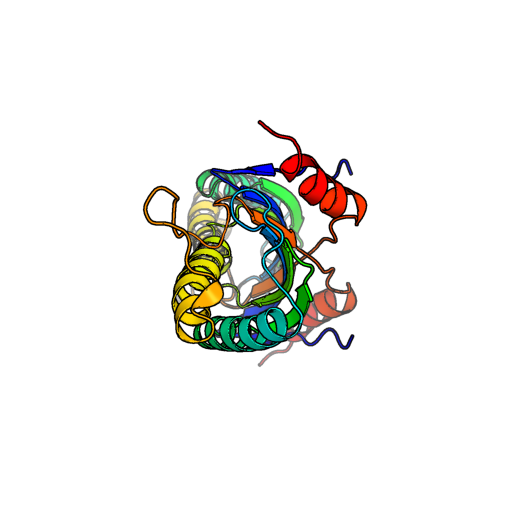 N . PRO A 1 95 ? 5.043 26.5 19.594 1 95.12 95 PRO A N 1
ATOM 769 C CA . PRO A 1 95 ? 4.152 26.406 20.75 1 95.12 95 PRO A CA 1
ATOM 770 C C . PRO A 1 95 ? 2.826 27.125 20.547 1 95.12 95 PRO A C 1
ATOM 772 O O . PRO A 1 95 ? 1.86 26.875 21.266 1 95.12 95 PRO A O 1
ATOM 775 N N . ASP A 1 96 ? 2.773 28.062 19.578 1 92.69 96 ASP A N 1
ATOM 776 C CA . ASP A 1 96 ? 1.548 28.781 19.281 1 92.69 96 ASP A CA 1
ATOM 777 C C . ASP A 1 96 ? 0.464 27.844 18.75 1 92.69 96 ASP A C 1
ATOM 779 O O . ASP A 1 96 ? -0.71 28.219 18.688 1 92.69 96 ASP A O 1
ATOM 783 N N . LEU A 1 97 ? 0.823 26.578 18.438 1 93.5 97 LEU A N 1
ATOM 784 C CA . LEU A 1 97 ? -0.124 25.609 17.891 1 93.5 97 LEU A CA 1
ATOM 785 C C . LEU A 1 97 ? -0.881 24.891 19 1 93.5 97 LEU A C 1
ATOM 787 O O . LEU A 1 97 ? -1.854 24.188 18.75 1 93.5 97 LEU A O 1
ATOM 791 N N . HIS A 1 98 ? -0.422 25.047 20.203 1 92.38 98 HIS A N 1
ATOM 792 C CA . HIS A 1 98 ? -1.185 24.453 21.297 1 92.38 98 HIS A CA 1
ATOM 793 C C . HIS A 1 98 ? -2.574 25.078 21.406 1 92.38 98 HIS A C 1
ATOM 795 O O . HIS A 1 98 ? -2.732 26.281 21.219 1 92.38 98 HIS A O 1
ATOM 801 N N . LYS A 1 99 ? -3.469 24.156 21.688 1 84.62 99 LYS A N 1
ATOM 802 C CA . LYS A 1 99 ? -4.84 24.609 21.891 1 84.62 99 LYS A CA 1
ATOM 803 C C . LYS A 1 99 ? -5.125 24.844 23.375 1 84.62 99 LYS A C 1
ATOM 805 O O . LYS A 1 99 ? -4.387 24.359 24.234 1 84.62 99 LYS A O 1
ATOM 810 N N . PRO A 1 100 ? -6.227 25.609 23.547 1 83.69 100 PRO A N 1
ATOM 811 C CA . PRO A 1 100 ? -6.613 25.766 24.953 1 83.69 100 PRO A CA 1
ATOM 812 C C . PRO A 1 100 ? -6.984 24.453 25.625 1 83.69 100 PRO A C 1
ATOM 814 O O . PRO A 1 100 ? -7.352 23.484 24.938 1 83.69 100 PRO A O 1
ATOM 817 N N . ALA A 1 101 ? -6.953 24.438 26.891 1 82.06 101 ALA A N 1
ATOM 818 C CA . ALA A 1 101 ? -7.082 23.219 27.672 1 82.06 101 ALA A CA 1
ATOM 819 C C . ALA A 1 101 ? -8.453 22.578 27.484 1 82.06 101 ALA A C 1
ATOM 821 O O . ALA A 1 101 ? -8.617 21.375 27.672 1 82.06 101 ALA A O 1
ATOM 822 N N . TRP A 1 102 ? -9.398 23.328 27.062 1 82.94 102 TRP A N 1
ATOM 823 C CA . TRP A 1 102 ? -10.75 22.781 26.953 1 82.94 102 TRP A CA 1
ATOM 824 C C . TRP A 1 102 ? -10.984 22.156 25.578 1 82.94 102 TRP A C 1
ATOM 826 O O . TRP A 1 102 ? -12.039 21.562 25.328 1 82.94 102 TRP A O 1
ATOM 836 N N . LYS A 1 103 ? -9.969 22.297 24.734 1 81.69 103 LYS A N 1
ATOM 837 C CA . LYS A 1 103 ? -10.055 21.688 23.406 1 81.69 103 LYS A CA 1
ATOM 838 C C . LYS A 1 103 ? -9.047 20.562 23.25 1 81.69 103 LYS A C 1
ATOM 840 O O . LYS A 1 103 ? -8.047 20.516 23.953 1 81.69 103 LYS A O 1
ATOM 845 N N . SER A 1 104 ? -9.406 19.688 22.391 1 86.88 104 SER A N 1
ATOM 846 C CA . SER A 1 104 ? -8.422 18.672 22.016 1 86.88 104 SER A CA 1
ATOM 847 C C . SER A 1 104 ? -7.156 19.297 21.453 1 86.88 104 SER A C 1
ATOM 849 O O . SER A 1 104 ? -7.23 20.203 20.609 1 86.88 104 SER A O 1
ATOM 851 N N . ASP A 1 105 ? -6.043 18.828 21.922 1 92.06 105 ASP A N 1
ATOM 852 C CA . ASP A 1 105 ? -4.77 19.375 21.469 1 92.06 105 ASP A CA 1
ATOM 853 C C . ASP A 1 105 ? -4.297 18.656 20.188 1 92.06 105 ASP A C 1
ATOM 855 O O . ASP A 1 105 ? -3.176 18.875 19.734 1 92.06 105 ASP A O 1
ATOM 859 N N . ALA A 1 106 ? -5.141 17.906 19.656 1 94.31 106 ALA A N 1
ATOM 860 C CA . ALA A 1 106 ? -4.781 17.172 18.438 1 94.31 106 ALA A CA 1
ATOM 861 C C . ALA A 1 106 ? -4.59 18.125 17.266 1 94.31 106 ALA A C 1
ATOM 863 O O . ALA A 1 106 ? -5.355 19.078 17.094 1 94.31 106 ALA A O 1
ATOM 864 N N . LEU A 1 107 ? -3.621 17.891 16.516 1 96.44 107 LEU A N 1
ATOM 865 C CA . LEU A 1 107 ? -3.34 18.719 15.344 1 96.44 107 LEU A CA 1
ATOM 866 C C . LEU A 1 107 ? -4.195 18.281 14.156 1 96.44 107 LEU A C 1
ATOM 868 O O . LEU A 1 107 ? -4.672 19.125 13.398 1 96.44 107 LEU A O 1
ATOM 872 N N . TRP A 1 108 ? -4.422 16.953 14.094 1 96.62 108 TRP A N 1
ATOM 873 C CA . TRP A 1 108 ? -5.035 16.406 12.891 1 96.62 108 TRP A CA 1
ATOM 874 C C . TRP A 1 108 ? -6.414 15.828 13.195 1 96.62 108 TRP A C 1
ATOM 876 O O . TRP A 1 108 ? -6.621 15.219 14.25 1 96.62 108 TRP A O 1
ATOM 886 N N . SER A 1 109 ? -7.359 15.977 12.219 1 94.19 109 SER A N 1
ATOM 887 C CA . SER A 1 109 ? -8.523 15.094 12.195 1 94.19 109 SER A CA 1
ATOM 888 C C . SER A 1 109 ? -8.102 13.633 12.062 1 94.19 109 SER A C 1
ATOM 890 O O . SER A 1 109 ? -7.129 13.32 11.375 1 94.19 109 SER A O 1
ATOM 892 N N . PRO A 1 110 ? -8.836 12.75 12.633 1 93.94 110 PRO A N 1
ATOM 893 C CA . PRO A 1 110 ? -8.484 11.336 12.523 1 93.94 110 PRO A CA 1
ATOM 894 C C . PRO A 1 110 ? -8.578 10.812 11.094 1 93.94 110 PRO A C 1
ATOM 896 O O . PRO A 1 110 ? -7.852 9.891 10.719 1 93.94 110 PRO A O 1
ATOM 899 N N . SER A 1 111 ? -9.469 11.367 10.312 1 92.81 111 SER A N 1
ATOM 900 C CA . SER A 1 111 ? -9.703 10.883 8.953 1 92.81 111 SER A CA 1
ATOM 901 C C . SER A 1 111 ? -8.57 11.289 8.016 1 92.81 111 SER A C 1
ATOM 903 O O . SER A 1 111 ? -7.871 12.266 8.273 1 92.81 111 SER A O 1
ATOM 905 N N . TYR A 1 112 ? -8.359 10.516 7.043 1 94.56 112 TYR A N 1
ATOM 906 C CA . TYR A 1 112 ? -7.391 10.828 6 1 94.56 112 TYR A CA 1
ATOM 907 C C . TYR A 1 112 ? -7.801 10.211 4.668 1 94.56 112 TYR A C 1
ATOM 909 O O . TYR A 1 112 ? -8.672 9.336 4.629 1 94.56 112 TYR A O 1
ATOM 917 N N . PHE A 1 113 ? -7.227 10.75 3.641 1 93.75 113 PHE A N 1
ATOM 918 C CA . PHE A 1 113 ? -7.383 10.195 2.301 1 93.75 113 PHE A CA 1
ATOM 919 C C . PHE A 1 113 ? -6.094 9.531 1.837 1 93.75 113 PHE A C 1
ATOM 921 O O . PHE A 1 113 ? -5 10.055 2.064 1 93.75 113 PHE A O 1
ATOM 928 N N . ALA A 1 114 ? -6.242 8.328 1.223 1 95.31 114 ALA A N 1
ATOM 929 C CA . ALA A 1 114 ? -5.125 7.641 0.582 1 95.31 114 ALA A CA 1
ATOM 930 C C . ALA A 1 114 ? -5.512 7.145 -0.809 1 95.31 114 ALA A C 1
ATOM 932 O O . ALA A 1 114 ? -6.496 6.418 -0.965 1 95.31 114 ALA A O 1
ATOM 933 N N . GLY A 1 115 ? -4.77 7.547 -1.814 1 93.06 1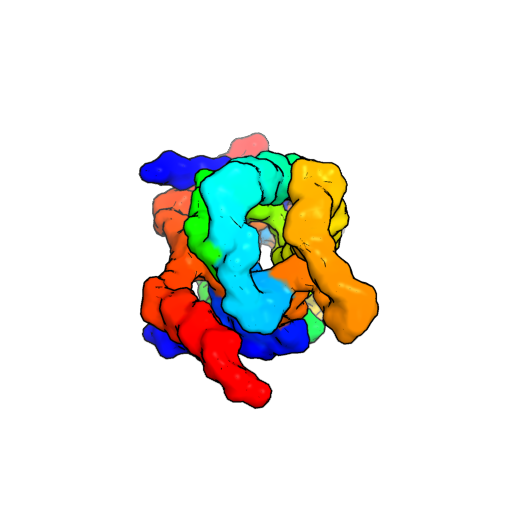15 GLY A N 1
ATOM 934 C CA . GLY A 1 115 ? -5.008 7.121 -3.186 1 93.06 115 GLY A CA 1
ATOM 935 C C . GLY A 1 115 ? -3.734 6.758 -3.926 1 93.06 115 GLY A C 1
ATOM 936 O O . GLY A 1 115 ? -2.773 7.531 -3.936 1 93.06 115 GLY A O 1
ATOM 937 N N . SER A 1 116 ? -3.754 5.613 -4.508 1 92.88 116 SER A N 1
ATOM 938 C CA . SER A 1 116 ? -2.586 5.191 -5.273 1 92.88 116 SER A CA 1
ATOM 939 C C . SER A 1 116 ? -2.43 6.02 -6.547 1 92.88 116 SER A C 1
ATOM 941 O O . SER A 1 116 ? -3.412 6.539 -7.078 1 92.88 116 SER A O 1
ATOM 943 N N . VAL A 1 117 ? -1.222 6.156 -6.855 1 88.12 117 VAL A N 1
ATOM 944 C CA . VAL A 1 117 ? -0.861 6.84 -8.094 1 88.12 117 VAL A CA 1
ATOM 945 C C . VAL A 1 117 ? 0.12 5.984 -8.891 1 88.12 117 VAL A C 1
ATOM 947 O O . VAL A 1 117 ? 0.968 5.301 -8.312 1 88.12 117 VAL A O 1
ATOM 950 N N . GLY A 1 118 ? -0.092 6.027 -10.008 1 82.19 118 GLY A N 1
ATOM 951 C CA . GLY A 1 118 ? 0.862 5.309 -10.844 1 82.19 118 GLY A CA 1
ATOM 952 C C . GLY A 1 118 ? 0.208 4.543 -11.977 1 82.19 118 GLY A C 1
ATOM 953 O O . GLY A 1 118 ? -0.98 4.723 -12.25 1 82.19 118 GLY A O 1
ATOM 954 N N . GLY A 1 119 ? 0.928 3.844 -12.633 1 72.25 119 GLY A N 1
ATOM 955 C CA . GLY A 1 119 ? 0.696 2.998 -13.797 1 72.25 119 GLY A CA 1
ATOM 956 C C . GLY A 1 119 ? 1.977 2.562 -14.484 1 72.25 119 GLY A C 1
ATOM 957 O O . GLY A 1 119 ? 2.615 3.355 -15.172 1 72.25 119 GLY A O 1
ATOM 958 N N . ALA A 1 120 ? 2.479 1.448 -13.852 1 60.03 120 ALA A N 1
ATOM 959 C CA . ALA A 1 120 ? 3.711 1.025 -14.508 1 60.03 120 ALA A CA 1
ATOM 960 C C . ALA A 1 120 ? 3.508 0.891 -16.016 1 60.03 120 ALA A C 1
ATOM 962 O O . ALA A 1 120 ? 2.529 0.289 -16.469 1 60.03 120 ALA A O 1
ATOM 963 N N . PRO A 1 121 ? 4.383 1.678 -16.594 1 59.41 121 PRO A N 1
ATOM 964 C CA . PRO A 1 121 ? 4.273 1.454 -18.047 1 59.41 121 PRO A CA 1
ATOM 965 C C . PRO A 1 121 ? 4.406 -0.018 -18.422 1 59.41 121 PRO A C 1
ATOM 967 O O . PRO A 1 121 ? 5.109 -0.774 -17.75 1 59.41 121 PRO A O 1
ATOM 970 N N . LEU A 1 122 ? 3.643 -0.414 -19.281 1 60.56 122 LEU A N 1
ATOM 971 C CA . LEU A 1 122 ? 3.662 -1.766 -19.844 1 60.56 122 LEU A CA 1
ATOM 972 C C . LEU A 1 122 ? 5.094 -2.232 -20.078 1 60.56 122 LEU A C 1
ATOM 974 O O . LEU A 1 122 ? 5.41 -3.404 -19.875 1 60.56 122 LEU A O 1
ATOM 978 N N . GLU A 1 123 ? 5.844 -1.257 -20.375 1 60.72 123 GLU A N 1
ATOM 979 C CA . GLU A 1 123 ? 7.23 -1.581 -20.719 1 60.72 123 GLU A CA 1
ATOM 980 C C . GLU A 1 123 ? 7.984 -2.08 -19.484 1 60.72 123 GLU A C 1
ATOM 982 O O . GLU A 1 123 ? 8.805 -2.998 -19.578 1 60.72 123 GLU A O 1
ATOM 987 N N . VAL A 1 124 ? 7.691 -1.518 -18.406 1 64.5 124 VAL A N 1
ATOM 988 C CA . VAL A 1 124 ? 8.367 -1.934 -17.188 1 64.5 124 VAL A CA 1
ATOM 989 C C . VAL A 1 124 ? 7.898 -3.33 -16.781 1 64.5 124 VAL A C 1
ATOM 991 O O . VAL A 1 124 ? 8.711 -4.18 -16.406 1 64.5 124 VAL A O 1
ATOM 994 N N . ILE A 1 125 ? 6.719 -3.453 -17.016 1 67.25 125 ILE A N 1
ATOM 995 C CA . ILE A 1 125 ? 6.109 -4.738 -16.688 1 67.25 125 ILE A CA 1
ATOM 996 C C . ILE A 1 125 ? 6.695 -5.828 -17.578 1 67.25 125 ILE A C 1
ATOM 998 O O . ILE A 1 125 ? 7.098 -6.891 -17.094 1 67.25 125 ILE A O 1
ATOM 1002 N N . LYS A 1 126 ? 6.742 -5.559 -18.812 1 65.56 126 LYS A N 1
ATOM 1003 C CA . LYS A 1 126 ? 7.297 -6.508 -19.766 1 65.56 126 LYS A CA 1
ATOM 1004 C C . LYS A 1 126 ? 8.758 -6.812 -19.453 1 65.56 126 LYS A C 1
ATOM 1006 O O . LYS A 1 126 ? 9.18 -7.973 -19.484 1 65.56 126 LYS A O 1
ATOM 1011 N N . LYS A 1 127 ? 9.414 -5.766 -19.188 1 69.25 127 LYS A N 1
ATOM 1012 C CA . LYS A 1 127 ? 10.836 -5.926 -18.891 1 69.25 127 LYS A CA 1
ATOM 1013 C C . LYS A 1 127 ? 11.039 -6.789 -17.641 1 69.25 127 LYS A C 1
ATOM 1015 O O . LYS A 1 127 ? 11.945 -7.625 -17.609 1 69.25 127 LYS A O 1
ATOM 1020 N N . TYR A 1 128 ? 10.273 -6.582 -16.812 1 72.31 128 TYR A N 1
ATOM 1021 C CA . TYR A 1 128 ? 10.375 -7.379 -15.586 1 72.31 128 TYR A CA 1
ATOM 1022 C C . TYR A 1 128 ? 10.156 -8.859 -15.883 1 72.31 128 TYR A C 1
ATOM 1024 O O . TYR A 1 128 ? 10.914 -9.711 -15.43 1 72.31 128 TYR A O 1
ATOM 1032 N N . ILE A 1 129 ? 9.188 -8.984 -16.641 1 67.62 129 ILE A N 1
ATOM 1033 C CA . ILE A 1 129 ? 8.867 -10.359 -17 1 67.62 129 ILE A CA 1
ATOM 1034 C C . ILE A 1 129 ? 10.031 -10.977 -17.766 1 67.62 129 ILE A C 1
ATOM 1036 O O . ILE A 1 129 ? 10.422 -12.117 -17.516 1 67.62 129 ILE A O 1
ATOM 1040 N N . GLU A 1 130 ? 10.555 -10.148 -18.641 1 67.19 130 GLU A N 1
ATOM 1041 C CA . GLU A 1 130 ? 11.633 -10.617 -19.5 1 67.19 130 GLU A CA 1
ATOM 1042 C C . GLU A 1 130 ? 12.922 -10.82 -18.719 1 67.19 130 GLU A C 1
ATOM 1044 O O . GLU A 1 130 ? 13.672 -11.766 -18.984 1 67.19 130 GLU A O 1
ATOM 1049 N N . ASP A 1 131 ? 13.195 -9.922 -17.859 1 67.31 131 ASP A N 1
ATOM 1050 C CA . ASP A 1 131 ? 14.43 -9.984 -17.062 1 67.31 131 ASP A CA 1
ATOM 1051 C C . ASP A 1 131 ? 14.453 -11.227 -16.188 1 67.31 131 ASP A C 1
ATOM 1053 O O . ASP A 1 131 ? 15.523 -11.719 -15.828 1 67.31 131 ASP A O 1
ATOM 1057 N N . GLN A 1 132 ? 13.336 -11.508 -15.844 1 61.88 132 GLN A N 1
ATOM 1058 C CA . GLN A 1 132 ? 13.289 -12.727 -15.039 1 61.88 132 GLN A CA 1
ATOM 1059 C C . GLN A 1 132 ? 13.531 -13.961 -15.906 1 61.88 132 GLN A C 1
ATOM 1061 O O . GLN A 1 132 ? 13.93 -15.016 -15.398 1 61.88 132 GLN A O 1
ATOM 1066 N N . ASN A 1 133 ? 13.242 -13.859 -17.125 1 54 133 ASN A N 1
ATOM 1067 C CA . ASN A 1 133 ? 13.531 -14.922 -18.078 1 54 133 ASN A CA 1
ATOM 1068 C C . ASN A 1 133 ? 15.031 -15.047 -18.328 1 54 133 ASN A C 1
ATOM 1070 O O . ASN A 1 133 ? 15.477 -15.984 -19 1 54 133 ASN A O 1
ATOM 1074 N N . ARG A 1 134 ? 15.828 -14.117 -17.812 1 52.5 134 ARG A N 1
ATOM 1075 C CA . ARG A 1 134 ? 17.25 -14.25 -18.109 1 52.5 134 ARG A CA 1
ATOM 1076 C C . ARG A 1 134 ? 17.938 -15.172 -17.125 1 52.5 134 ARG A C 1
ATOM 1078 O O . ARG A 1 134 ? 17.766 -15.039 -15.906 1 52.5 134 ARG A O 1
ATOM 1085 N N . PRO A 1 135 ? 18.297 -16.344 -17.594 1 48.72 135 PRO A N 1
ATOM 1086 C CA . PRO A 1 135 ? 19.078 -17.281 -16.781 1 48.72 135 PRO A CA 1
ATOM 1087 C C . PRO A 1 135 ? 20.156 -16.594 -15.938 1 48.72 135 PRO A C 1
ATOM 1089 O O . PRO A 1 135 ? 20.812 -15.672 -16.422 1 48.72 135 PRO A O 1
ATOM 1092 N N . HIS A 1 136 ? 19.828 -16.281 -14.68 1 41.38 136 HIS A N 1
ATOM 1093 C CA . HIS A 1 136 ? 21.031 -15.891 -13.953 1 41.38 136 HIS A CA 1
ATOM 1094 C C . HIS A 1 136 ? 22.047 -17.016 -13.891 1 41.38 136 HIS A C 1
ATOM 1096 O O . HIS A 1 136 ? 21.672 -18.203 -13.875 1 41.38 136 HIS A O 1
ATOM 1102 N N . MET B 1 1 ? -14.203 3.07 -15.539 1 32.78 1 MET B N 1
ATOM 1103 C CA . MET B 1 1 ? -14.07 2.342 -14.281 1 32.78 1 MET B CA 1
ATOM 1104 C C . MET B 1 1 ? -14.469 3.223 -13.102 1 32.78 1 MET B C 1
ATOM 1106 O O . MET B 1 1 ? -13.945 4.328 -12.945 1 32.78 1 MET B O 1
ATOM 1110 N N . ASP B 1 2 ? -15.578 3.131 -12.656 1 42.62 2 ASP B N 1
ATOM 1111 C CA . ASP B 1 2 ? -16.156 4.016 -11.641 1 42.62 2 ASP B CA 1
ATOM 1112 C C . ASP B 1 2 ? -15.258 4.09 -10.406 1 42.62 2 ASP B C 1
ATOM 1114 O O . ASP B 1 2 ? -14.992 3.074 -9.758 1 42.62 2 ASP B O 1
ATOM 1118 N N . LEU B 1 3 ? -14.289 4.922 -10.461 1 50.94 3 LEU B N 1
ATOM 1119 C CA . LEU B 1 3 ? -13.312 5.066 -9.391 1 50.94 3 LEU B CA 1
ATOM 1120 C C . LEU B 1 3 ? -14 5.18 -8.039 1 50.94 3 LEU B C 1
ATOM 1122 O O . LEU B 1 3 ? -14.609 6.203 -7.727 1 50.94 3 LEU B O 1
ATOM 1126 N N . THR B 1 4 ? -14.625 4.043 -7.656 1 61.84 4 THR B N 1
ATOM 1127 C CA . THR B 1 4 ? -15.328 4.004 -6.379 1 61.84 4 THR B CA 1
ATOM 1128 C C . THR B 1 4 ? -14.344 4.035 -5.215 1 61.84 4 THR B C 1
ATOM 1130 O O . THR B 1 4 ? -13.359 3.291 -5.207 1 61.84 4 THR B O 1
ATOM 1133 N N . TYR B 1 5 ? -14.352 5.172 -4.566 1 75 5 TYR B N 1
ATOM 1134 C CA . TYR B 1 5 ? -13.586 5.219 -3.326 1 75 5 TYR B CA 1
ATOM 1135 C C . TYR B 1 5 ? -14.195 4.297 -2.277 1 75 5 TYR B C 1
ATOM 1137 O O . TYR B 1 5 ? -15.398 4.051 -2.281 1 75 5 TYR B O 1
ATOM 1145 N N . ARG B 1 6 ? -13.352 3.686 -1.632 1 82.81 6 ARG B N 1
ATOM 1146 C CA . ARG B 1 6 ? -13.734 2.863 -0.487 1 82.81 6 ARG B CA 1
ATOM 1147 C C . ARG B 1 6 ? -13.477 3.6 0.824 1 82.81 6 ARG B C 1
ATOM 1149 O O . ARG B 1 6 ? -12.648 4.508 0.881 1 82.81 6 ARG B O 1
ATOM 1156 N N . THR B 1 7 ? -14.336 3.234 1.8 1 82.88 7 THR B N 1
ATOM 1157 C CA . THR B 1 7 ? -14.195 3.885 3.098 1 82.88 7 THR B CA 1
ATOM 1158 C C . THR B 1 7 ? -13.859 2.861 4.18 1 82.88 7 THR B C 1
ATOM 1160 O O . THR B 1 7 ? -14.32 1.722 4.129 1 82.88 7 THR B O 1
ATOM 1163 N N . GLY B 1 8 ? -12.867 3.16 5.016 1 83.81 8 GLY B N 1
ATOM 1164 C CA . GLY B 1 8 ? -12.57 2.445 6.246 1 83.81 8 GLY B CA 1
ATOM 1165 C C . GLY B 1 8 ? -12.859 3.26 7.496 1 83.81 8 GLY B C 1
ATOM 1166 O O . GLY B 1 8 ? -13.508 4.301 7.422 1 83.81 8 GLY B O 1
ATOM 1167 N N . ARG B 1 9 ? -12.406 2.613 8.602 1 79.81 9 ARG B N 1
ATOM 1168 C CA . ARG B 1 9 ? -12.539 3.359 9.844 1 79.81 9 ARG B CA 1
ATOM 1169 C C . ARG B 1 9 ? -11.719 4.645 9.805 1 79.81 9 ARG B C 1
ATOM 1171 O O . ARG B 1 9 ? -10.492 4.602 9.844 1 79.81 9 ARG B O 1
ATOM 1178 N N . HIS B 1 10 ? -12.266 5.75 9.531 1 84.12 10 HIS B N 1
ATOM 1179 C CA . HIS B 1 10 ? -11.688 7.09 9.547 1 84.12 10 HIS B CA 1
ATOM 1180 C C . HIS B 1 10 ? -10.789 7.316 8.336 1 84.12 10 HIS B C 1
ATOM 1182 O O . HIS B 1 10 ? -9.734 7.938 8.453 1 84.12 10 HIS B O 1
ATOM 1188 N N . CYS B 1 11 ? -11.094 6.629 7.273 1 89.75 11 CYS B N 1
ATOM 1189 C CA . CYS B 1 11 ? -10.297 6.906 6.082 1 89.75 11 CYS B CA 1
ATOM 1190 C C . CYS B 1 11 ? -11.117 6.703 4.816 1 89.75 11 CYS B C 1
ATOM 1192 O O . CYS B 1 11 ? -12.039 5.887 4.793 1 89.75 11 CYS B O 1
ATOM 1194 N N . VAL B 1 12 ? -10.859 7.406 3.861 1 89.88 12 VAL B N 1
ATOM 1195 C CA . VAL B 1 12 ? -11.297 7.223 2.482 1 89.88 12 VAL B CA 1
ATOM 1196 C C . VAL B 1 12 ? -10.102 6.832 1.609 1 89.88 12 VAL B C 1
ATOM 1198 O O . VAL B 1 12 ? -9.047 7.473 1.667 1 89.88 12 VAL B O 1
ATOM 1201 N N . PHE B 1 13 ? -10.32 5.781 0.83 1 91.69 13 PHE B N 1
ATOM 1202 C CA . PHE B 1 13 ? -9.125 5.34 0.125 1 91.69 13 PHE B CA 1
ATOM 1203 C C . PHE B 1 13 ? -9.477 4.777 -1.246 1 91.69 13 PHE B C 1
ATOM 1205 O O . PHE B 1 13 ? -10.609 4.348 -1.471 1 91.69 13 PHE B O 1
ATOM 1212 N N . MET B 1 14 ? -8.555 4.859 -2.158 1 92.19 14 MET B N 1
ATOM 1213 C CA . MET B 1 14 ? -8.539 4.27 -3.494 1 92.19 14 MET B CA 1
ATOM 1214 C C . MET B 1 14 ? -7.152 3.719 -3.824 1 92.19 14 MET B C 1
ATOM 1216 O O . MET B 1 14 ? -6.406 4.324 -4.598 1 92.19 14 MET B O 1
ATOM 1220 N N . LEU B 1 15 ? -6.859 2.598 -3.275 1 94.19 15 LEU B N 1
ATOM 1221 C CA . LEU B 1 15 ? -5.531 2.01 -3.418 1 94.19 15 LEU B CA 1
ATOM 1222 C C . LEU B 1 15 ? -5.574 0.788 -4.328 1 94.19 15 LEU B C 1
ATOM 1224 O O . LEU B 1 15 ? -6.293 -0.174 -4.051 1 94.19 15 LEU B O 1
ATOM 1228 N N . HIS B 1 16 ? -4.855 0.874 -5.402 1 93.62 16 HIS B N 1
ATOM 1229 C CA . HIS B 1 16 ? -4.746 -0.22 -6.363 1 93.62 16 HIS B CA 1
ATOM 1230 C C . HIS B 1 16 ? -3.285 -0.535 -6.672 1 93.62 16 HIS B C 1
ATOM 1232 O O . HIS B 1 16 ? -2.447 0.369 -6.727 1 93.62 16 HIS B O 1
ATOM 1238 N N . CYS B 1 17 ? -3.047 -1.776 -6.891 1 93.69 17 CYS B N 1
ATOM 1239 C CA . CYS B 1 17 ? -1.709 -2.131 -7.352 1 93.69 17 CYS B CA 1
ATOM 1240 C C . CYS B 1 17 ? -1.751 -3.354 -8.266 1 93.69 17 CYS B C 1
ATOM 1242 O O . CYS B 1 17 ? -2.629 -4.207 -8.125 1 93.69 17 CYS B O 1
ATOM 1244 N N . HIS B 1 18 ? -0.852 -3.414 -9.156 1 93.06 18 HIS B N 1
ATOM 1245 C CA . HIS B 1 18 ? -0.576 -4.594 -9.969 1 93.06 18 HIS B CA 1
ATOM 1246 C C . HIS B 1 18 ? 0.446 -5.5 -9.297 1 93.06 18 HIS B C 1
ATOM 1248 O O . HIS B 1 18 ? 1.489 -5.035 -8.836 1 93.06 18 HIS B O 1
ATOM 1254 N N . LEU B 1 19 ? 0.164 -6.75 -9.273 1 95.38 19 LEU B N 1
ATOM 1255 C CA . LEU B 1 19 ? 1.108 -7.77 -8.828 1 95.38 19 LEU B CA 1
ATOM 1256 C C . LEU B 1 19 ? 1.438 -8.742 -9.961 1 95.38 19 LEU B C 1
ATOM 1258 O O . LEU B 1 19 ? 0.551 -9.148 -10.711 1 95.38 19 LEU B O 1
ATOM 1262 N N . ILE B 1 20 ? 2.721 -9.094 -10.039 1 94.56 20 ILE B N 1
ATOM 1263 C CA . ILE B 1 20 ? 3.139 -10.109 -10.992 1 94.56 20 ILE B CA 1
ATOM 1264 C C . ILE B 1 20 ? 3.928 -11.203 -10.273 1 94.56 20 ILE B C 1
ATOM 1266 O O . ILE B 1 20 ? 4.898 -10.914 -9.57 1 94.56 20 ILE B O 1
ATOM 1270 N N . PHE B 1 21 ? 3.459 -12.422 -10.414 1 95.69 21 PHE B N 1
ATOM 1271 C CA . PHE B 1 21 ? 4.156 -13.602 -9.914 1 95.69 21 PHE B CA 1
ATOM 1272 C C . PHE B 1 21 ? 4.703 -14.438 -11.062 1 95.69 21 PHE B C 1
ATOM 1274 O O . PHE B 1 21 ? 4.031 -14.617 -12.078 1 95.69 21 PHE B O 1
ATOM 1281 N N . ILE B 1 22 ? 5.855 -14.891 -10.922 1 93.75 22 ILE B N 1
ATOM 1282 C CA . ILE B 1 22 ? 6.473 -15.773 -11.906 1 93.75 22 ILE B CA 1
ATOM 1283 C C . ILE B 1 22 ? 6.672 -17.156 -11.297 1 93.75 22 ILE B C 1
ATOM 1285 O O . ILE B 1 22 ? 7.02 -17.281 -10.125 1 93.75 22 ILE B O 1
ATOM 1289 N N . THR B 1 23 ? 6.52 -18.172 -12.133 1 94.44 23 THR B N 1
ATOM 1290 C CA . THR B 1 23 ? 6.695 -19.531 -11.656 1 94.44 23 THR B CA 1
ATOM 1291 C C . THR B 1 23 ? 8.164 -19.828 -11.367 1 94.44 23 THR B C 1
ATOM 1293 O O . THR B 1 23 ? 9.047 -19.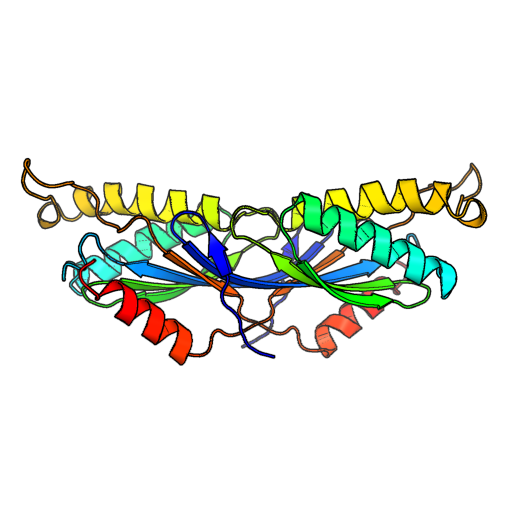188 -11.945 1 94.44 23 THR B O 1
ATOM 1296 N N . LYS B 1 24 ? 8.336 -20.766 -10.508 1 92.44 24 LYS B N 1
ATOM 1297 C CA . LYS B 1 24 ? 9.703 -21.188 -10.18 1 92.44 24 LYS B CA 1
ATOM 1298 C C . LYS B 1 24 ? 10.445 -21.641 -11.43 1 92.44 24 LYS B C 1
ATOM 1300 O O . LYS B 1 24 ? 9.891 -22.375 -12.258 1 92.44 24 LYS B O 1
ATOM 1305 N N . TYR B 1 25 ? 11.555 -21.109 -11.727 1 84.06 25 TYR B N 1
ATOM 1306 C CA . TYR B 1 25 ? 12.43 -21.422 -12.852 1 84.06 25 TYR B CA 1
ATOM 1307 C C . TYR B 1 25 ? 11.766 -21.062 -14.172 1 84.06 25 TYR B C 1
ATOM 1309 O O . TYR B 1 25 ? 12.094 -21.641 -15.219 1 84.06 25 TYR B O 1
ATOM 1317 N N . ARG B 1 26 ? 10.789 -20.328 -14.102 1 81.38 26 ARG B N 1
ATOM 1318 C CA . ARG B 1 26 ? 10.047 -19.859 -15.266 1 81.38 26 ARG B CA 1
ATOM 1319 C C . ARG B 1 26 ? 9.469 -21.031 -16.047 1 81.38 26 ARG B C 1
ATOM 1321 O O . ARG B 1 26 ? 9.438 -21 -17.281 1 81.38 26 ARG B O 1
ATOM 1328 N N . GLY B 1 27 ? 9.141 -21.984 -15.359 1 86.06 27 GLY B N 1
ATOM 1329 C CA . GLY B 1 27 ? 8.508 -23.125 -16 1 86.06 27 GLY B CA 1
ATOM 1330 C C . GLY B 1 27 ? 7.129 -22.812 -16.547 1 86.06 27 GLY B C 1
ATOM 1331 O O . GLY B 1 27 ? 6.391 -22.016 -15.961 1 86.06 27 GLY B O 1
ATOM 1332 N N . ARG B 1 28 ? 6.832 -23.359 -17.672 1 91.38 28 ARG B N 1
ATOM 1333 C CA . ARG B 1 28 ? 5.48 -23.266 -18.219 1 91.38 28 ARG B CA 1
ATOM 1334 C C . ARG B 1 28 ? 4.555 -24.281 -17.562 1 91.38 28 ARG B C 1
ATOM 1336 O O . ARG B 1 28 ? 4.379 -25.391 -18.078 1 91.38 28 ARG B O 1
ATOM 1343 N N . VAL B 1 29 ? 3.926 -23.766 -16.516 1 92.5 29 VAL B N 1
ATOM 1344 C CA . VAL B 1 29 ? 3.264 -24.719 -15.641 1 92.5 29 VAL B CA 1
ATOM 1345 C C . VAL B 1 29 ? 1.75 -24.625 -15.812 1 92.5 29 VAL B C 1
ATOM 1347 O O . VAL B 1 29 ? 1.04 -25.625 -15.695 1 92.5 29 VAL B O 1
ATOM 1350 N N . PHE B 1 30 ? 1.271 -23.547 -16.219 1 95.75 30 PHE B N 1
ATOM 1351 C CA . PHE B 1 30 ? -0.165 -23.328 -16.094 1 95.75 30 PHE B CA 1
ATOM 1352 C C . PHE B 1 30 ? -0.861 -23.578 -17.438 1 95.75 30 PHE B C 1
ATOM 1354 O O . PHE B 1 30 ? -0.431 -23.078 -18.469 1 95.75 30 PHE B O 1
ATOM 1361 N N . ASN B 1 31 ? -1.851 -24.312 -17.438 1 96.44 31 ASN B N 1
ATOM 1362 C CA . ASN B 1 31 ? -2.852 -24.344 -18.5 1 96.44 31 ASN B CA 1
ATOM 1363 C C . ASN B 1 31 ? -4.125 -23.609 -18.078 1 96.44 31 ASN B C 1
ATOM 1365 O O . ASN B 1 31 ? -4.168 -22.984 -17.016 1 96.44 31 ASN B O 1
ATOM 1369 N N . GLU B 1 32 ? -5.156 -23.641 -18.828 1 96.56 32 GLU B N 1
ATOM 1370 C CA . GLU B 1 32 ? -6.371 -22.875 -18.578 1 96.56 32 GLU B CA 1
ATOM 1371 C C . GLU B 1 32 ? -7.07 -23.344 -17.312 1 96.56 32 GLU B C 1
ATOM 1373 O O . GLU B 1 32 ? -7.57 -22.531 -16.531 1 96.56 32 GLU B O 1
ATOM 1378 N N . ALA B 1 33 ? -7.133 -24.609 -17.141 1 97.19 33 ALA B N 1
ATOM 1379 C CA . ALA B 1 33 ? -7.766 -25.172 -15.945 1 97.19 33 ALA B CA 1
ATOM 1380 C C . ALA B 1 33 ? -7.02 -24.734 -14.688 1 97.19 33 ALA B C 1
ATOM 1382 O O . ALA B 1 33 ? -7.641 -24.422 -13.664 1 97.19 33 ALA B O 1
ATOM 1383 N N . HIS B 1 34 ? -5.699 -24.781 -14.758 1 97.88 34 HIS B N 1
ATOM 1384 C CA . HIS B 1 34 ? -4.871 -24.312 -13.648 1 97.88 34 HIS B CA 1
ATOM 1385 C C . HIS B 1 34 ? -5.168 -22.859 -13.305 1 97.88 34 HIS B C 1
ATOM 1387 O O . HIS B 1 34 ? -5.344 -22.516 -12.141 1 97.88 34 HIS B O 1
ATOM 1393 N N . LEU B 1 35 ? -5.266 -22.047 -14.328 1 98.06 35 LEU B N 1
ATOM 1394 C CA . LEU B 1 35 ? -5.449 -20.609 -14.133 1 98.06 35 LEU B CA 1
ATOM 1395 C C . LEU B 1 35 ? -6.82 -20.312 -13.523 1 98.06 35 LEU B C 1
ATOM 1397 O O . LEU B 1 35 ? -6.957 -19.406 -12.711 1 98.06 35 LEU B O 1
ATOM 1401 N N . GLU B 1 36 ? -7.82 -21.031 -13.898 1 98.25 36 GLU B N 1
ATOM 1402 C CA . GLU B 1 36 ? -9.148 -20.859 -13.32 1 98.25 36 GLU B CA 1
ATOM 1403 C C . GLU B 1 36 ? -9.148 -21.188 -11.828 1 98.25 36 GLU B C 1
ATOM 1405 O O . GLU B 1 36 ? -9.695 -20.422 -11.023 1 98.25 36 GLU B O 1
ATOM 1410 N N . THR B 1 37 ? -8.531 -22.297 -11.5 1 98.62 37 THR B N 1
ATOM 1411 C CA . THR B 1 37 ? -8.414 -22.688 -10.102 1 98.62 37 THR B CA 1
ATOM 1412 C C . THR B 1 37 ? -7.617 -21.641 -9.312 1 98.62 37 THR B C 1
ATOM 1414 O O . THR B 1 37 ? -8.016 -21.25 -8.219 1 98.62 37 THR B O 1
ATOM 1417 N N . LEU B 1 38 ? -6.543 -21.219 -9.906 1 98.75 38 LEU B N 1
ATOM 1418 C CA . LEU B 1 38 ? -5.664 -20.25 -9.266 1 98.75 38 LEU B CA 1
ATOM 1419 C C . LEU B 1 38 ? -6.406 -18.938 -9 1 98.75 38 LEU B C 1
ATOM 1421 O O . LEU B 1 38 ? -6.273 -18.359 -7.918 1 98.75 38 LEU B O 1
ATOM 1425 N N . GLU B 1 39 ? -7.141 -18.484 -9.938 1 98.69 39 GLU B N 1
ATOM 1426 C CA . GLU B 1 39 ? -7.918 -17.266 -9.758 1 98.69 39 GLU B CA 1
ATOM 1427 C C . GLU B 1 39 ? -8.867 -17.375 -8.57 1 98.69 39 GLU B C 1
ATOM 1429 O O . GLU B 1 39 ? -8.969 -16.453 -7.766 1 98.69 39 GLU B O 1
ATOM 1434 N N . GLY B 1 40 ? -9.562 -18.547 -8.5 1 98.75 40 GLY B N 1
ATOM 1435 C CA . GLY B 1 40 ? -10.445 -18.766 -7.371 1 98.75 40 GLY B CA 1
ATOM 1436 C C . GLY B 1 40 ? -9.734 -18.719 -6.035 1 98.75 40 GLY B C 1
ATOM 1437 O O . GLY B 1 40 ? -10.219 -18.109 -5.082 1 98.75 40 GLY B O 1
ATOM 1438 N N . ILE B 1 41 ? -8.602 -19.328 -5.961 1 98.81 41 ILE B N 1
ATOM 1439 C CA . ILE B 1 41 ? -7.812 -19.375 -4.734 1 98.81 41 ILE B CA 1
ATOM 1440 C C . ILE B 1 41 ? -7.367 -17.953 -4.363 1 98.81 41 ILE B C 1
ATOM 1442 O O . ILE B 1 41 ? -7.523 -17.531 -3.217 1 98.81 41 ILE B O 1
ATOM 1446 N N . CYS B 1 42 ? -6.82 -17.25 -5.344 1 98.81 42 CYS B N 1
ATOM 1447 C CA . CYS B 1 42 ? -6.324 -15.891 -5.102 1 98.81 42 CYS B CA 1
ATOM 1448 C C . CYS B 1 42 ? -7.457 -14.969 -4.668 1 98.81 42 CYS B C 1
ATOM 1450 O O . CYS B 1 42 ? -7.273 -14.125 -3.791 1 98.81 42 CYS B O 1
ATOM 1452 N N . ARG B 1 43 ? -8.602 -15.148 -5.266 1 98.75 43 ARG B N 1
ATOM 1453 C CA . ARG B 1 43 ? -9.766 -14.344 -4.891 1 98.75 43 ARG B CA 1
ATOM 1454 C C . ARG B 1 43 ? -10.141 -14.57 -3.43 1 98.75 43 ARG B C 1
ATOM 1456 O O . ARG B 1 43 ? -10.414 -13.625 -2.699 1 98.75 43 ARG B O 1
ATOM 1463 N N . ASN B 1 44 ? -10.117 -15.781 -3.037 1 98.75 44 ASN B N 1
ATOM 1464 C CA . ASN B 1 44 ? -10.438 -16.109 -1.652 1 98.75 44 ASN B CA 1
ATOM 1465 C C . ASN B 1 44 ? -9.422 -15.5 -0.684 1 98.75 44 ASN B C 1
ATOM 1467 O O . ASN B 1 44 ? -9.805 -14.953 0.353 1 98.75 44 ASN B O 1
ATOM 1471 N N . VAL B 1 45 ? -8.172 -15.602 -1.008 1 98.69 45 VAL B N 1
ATOM 1472 C CA . VAL B 1 45 ? -7.133 -15.031 -0.159 1 98.69 45 VAL B CA 1
ATOM 1473 C C . VAL B 1 45 ? -7.312 -13.523 -0.068 1 98.69 45 VAL B C 1
ATOM 1475 O O . VAL B 1 45 ? -7.219 -12.945 1.018 1 98.69 45 VAL B O 1
ATOM 1478 N N . CYS B 1 46 ? -7.535 -12.883 -1.205 1 98.62 46 CYS B N 1
ATOM 1479 C CA . CYS B 1 46 ? -7.758 -11.438 -1.218 1 98.62 46 CYS B CA 1
ATOM 1480 C C . CYS B 1 46 ? -8.922 -11.055 -0.309 1 98.62 46 CYS B C 1
ATOM 1482 O O . CYS B 1 46 ? -8.836 -10.078 0.439 1 98.62 46 CYS B O 1
ATOM 1484 N N . GLU B 1 47 ? -9.961 -11.789 -0.306 1 98.31 47 GLU B N 1
ATOM 1485 C CA . GLU B 1 47 ? -11.133 -11.516 0.524 1 98.31 47 GLU B CA 1
ATOM 1486 C C . GLU B 1 47 ? -10.781 -11.586 2.008 1 98.31 47 GLU B C 1
ATOM 1488 O O . GLU B 1 47 ? -11.25 -10.766 2.801 1 98.31 47 GLU B O 1
ATOM 1493 N N . LEU B 1 48 ? -9.961 -12.531 2.357 1 98.12 48 LEU B N 1
ATOM 1494 C CA . LEU B 1 48 ? -9.547 -12.695 3.746 1 98.12 48 LEU B CA 1
ATOM 1495 C C . LEU B 1 48 ? -8.766 -11.477 4.223 1 98.12 48 LEU B C 1
ATOM 1497 O O . LEU B 1 48 ? -8.766 -11.156 5.414 1 98.12 48 LEU B O 1
ATOM 1501 N N . PHE B 1 49 ? -8.188 -10.805 3.287 1 97.81 49 PHE B N 1
ATOM 1502 C CA . PHE B 1 49 ? -7.406 -9.617 3.598 1 97.81 49 PHE B CA 1
ATOM 1503 C C . PHE B 1 49 ? -8.242 -8.359 3.396 1 97.81 49 PHE B C 1
ATOM 1505 O O . PHE B 1 49 ? -7.707 -7.242 3.41 1 97.81 49 PHE B O 1
ATOM 1512 N N . GLU B 1 50 ? -9.516 -8.523 3.07 1 97.31 50 GLU B N 1
ATOM 1513 C CA . GLU B 1 50 ? -10.414 -7.422 2.754 1 97.31 50 GLU B CA 1
ATOM 1514 C C . GLU B 1 50 ? -9.961 -6.68 1.501 1 97.31 50 GLU B C 1
ATOM 1516 O O . GLU B 1 50 ? -10.133 -5.465 1.397 1 97.31 50 GLU B O 1
ATOM 1521 N N . CYS B 1 51 ? -9.281 -7.395 0.641 1 97.75 51 CYS B N 1
ATOM 1522 C CA . CYS B 1 51 ? -8.875 -6.906 -0.673 1 97.75 51 CYS B CA 1
ATOM 1523 C C . CYS B 1 51 ? -9.82 -7.406 -1.756 1 97.75 51 CYS B C 1
ATOM 1525 O O . CYS B 1 51 ? -10.539 -8.391 -1.555 1 97.75 51 CYS B O 1
ATOM 1527 N N . GLU B 1 52 ? -9.836 -6.656 -2.842 1 97.25 52 GLU B N 1
ATOM 1528 C CA . GLU B 1 52 ? -10.586 -7.086 -4.02 1 97.25 52 GLU B CA 1
ATOM 1529 C C . GLU B 1 52 ? -9.648 -7.449 -5.168 1 97.25 52 GLU B C 1
ATOM 1531 O O . GLU B 1 52 ? -8.781 -6.656 -5.543 1 97.25 52 GLU B O 1
ATOM 1536 N N . LEU B 1 53 ? -9.789 -8.672 -5.684 1 97.75 53 LEU B N 1
ATOM 1537 C CA . LEU B 1 53 ? -9.133 -9.031 -6.938 1 97.75 53 LEU B CA 1
ATOM 1538 C C . LEU B 1 53 ? -9.898 -8.461 -8.133 1 97.75 53 LEU B C 1
ATOM 1540 O O . LEU B 1 53 ? -10.859 -9.062 -8.602 1 97.75 53 LEU B O 1
ATOM 1544 N N . VAL B 1 54 ? -9.484 -7.395 -8.656 1 95.12 54 VAL B N 1
ATOM 1545 C CA . VAL B 1 54 ? -10.195 -6.656 -9.695 1 95.12 54 VAL B CA 1
ATOM 1546 C C . VAL B 1 54 ? -10.008 -7.348 -11.047 1 95.12 54 VAL B C 1
ATOM 1548 O O . VAL B 1 54 ? -10.953 -7.473 -11.82 1 95.12 54 VAL B O 1
ATOM 1551 N N . GLU B 1 55 ? -8.773 -7.742 -11.328 1 95.44 55 GLU B N 1
ATOM 1552 C CA . GLU B 1 55 ? -8.43 -8.445 -12.562 1 95.44 55 GLU B CA 1
ATOM 1553 C C . GLU B 1 55 ? -7.418 -9.555 -12.305 1 95.44 55 GLU B C 1
ATOM 1555 O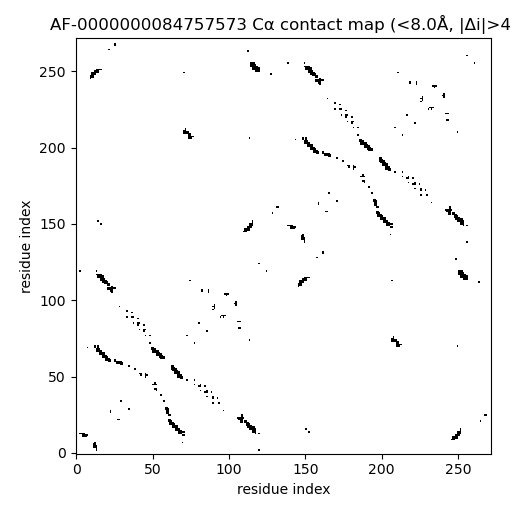 O . GLU B 1 55 ? -6.535 -9.414 -11.461 1 95.44 55 GLU B O 1
ATOM 1560 N N . PHE B 1 56 ? -7.602 -10.602 -13.008 1 96 56 PHE B N 1
ATOM 1561 C CA . PHE B 1 56 ? -6.68 -11.734 -13.008 1 96 56 PHE B CA 1
ATOM 1562 C C . PHE B 1 56 ? -6.391 -12.195 -14.43 1 96 56 PHE B C 1
ATOM 1564 O O . PHE B 1 56 ? -7.312 -12.477 -15.203 1 96 56 PHE B O 1
ATOM 1571 N N . ASN B 1 57 ? -5.113 -12.188 -14.758 1 93.88 57 ASN B N 1
ATOM 1572 C CA . ASN B 1 57 ? -4.648 -12.727 -16.031 1 93.88 57 ASN B CA 1
ATOM 1573 C C . ASN B 1 57 ? -3.393 -13.57 -15.859 1 93.88 57 ASN B C 1
ATOM 1575 O O . ASN B 1 57 ? -2.592 -13.328 -14.953 1 93.88 57 ASN B O 1
ATOM 1579 N N . GLY B 1 58 ? -3.348 -14.602 -16.672 1 92.94 58 GLY B N 1
ATOM 1580 C CA . GLY B 1 58 ? -2.182 -15.461 -16.547 1 92.94 58 GLY B CA 1
ATOM 1581 C C . GLY B 1 58 ? -1.733 -16.062 -17.859 1 92.94 58 GLY B C 1
ATOM 1582 O O . GLY B 1 58 ? -2.506 -16.109 -18.828 1 92.94 58 GLY B O 1
ATOM 1583 N N . GLU B 1 59 ? -0.517 -16.359 -17.906 1 92.25 59 GLU B N 1
ATOM 1584 C CA . GLU B 1 59 ? 0.108 -17.188 -18.922 1 92.25 59 GLU B CA 1
ATOM 1585 C C . GLU B 1 59 ? 0.683 -18.469 -18.312 1 92.25 59 GLU B C 1
ATOM 1587 O O . GLU B 1 59 ? 0.391 -18.797 -17.156 1 92.25 59 GLU B O 1
ATOM 1592 N N . SER B 1 60 ? 1.392 -19.172 -19.109 1 94.81 60 SER B N 1
ATOM 1593 C CA . SER B 1 60 ? 1.87 -20.469 -18.641 1 94.81 60 SER B CA 1
ATOM 1594 C C . SER B 1 60 ? 2.934 -20.312 -17.562 1 94.81 60 SER B C 1
ATOM 1596 O O . SER B 1 60 ? 3.168 -21.219 -16.766 1 94.81 60 SER B O 1
ATOM 1598 N N . ASP B 1 61 ? 3.508 -19.078 -17.453 1 93.56 61 ASP B N 1
ATOM 1599 C CA . ASP B 1 61 ? 4.66 -18.984 -16.562 1 93.56 61 ASP B CA 1
ATOM 1600 C C . ASP B 1 61 ? 4.539 -17.781 -15.641 1 93.56 61 ASP B C 1
ATOM 1602 O O . ASP B 1 61 ? 5.473 -17.469 -14.898 1 93.56 61 ASP B O 1
ATOM 1606 N N . HIS B 1 62 ? 3.438 -17.047 -15.672 1 94.38 62 HIS B N 1
ATOM 1607 C CA . HIS B 1 62 ? 3.262 -15.906 -14.781 1 94.38 62 HIS B CA 1
ATOM 1608 C C . HIS B 1 62 ? 1.8 -15.477 -14.711 1 94.38 62 HIS B C 1
ATOM 1610 O O . HIS B 1 62 ? 0.996 -15.852 -15.562 1 94.38 62 HIS B O 1
ATOM 1616 N N . VAL B 1 63 ? 1.521 -14.805 -13.68 1 95.69 63 VAL B N 1
ATOM 1617 C CA . VAL B 1 63 ? 0.184 -14.234 -13.539 1 95.69 63 VAL B CA 1
ATOM 1618 C C . VAL B 1 63 ? 0.285 -12.75 -13.195 1 95.69 63 VAL B C 1
ATOM 1620 O O . VAL B 1 63 ? 1.266 -12.312 -12.586 1 95.69 63 VAL B O 1
ATOM 1623 N N . HIS B 1 64 ? -0.78 -12.039 -13.625 1 93.38 64 HIS B N 1
ATOM 1624 C CA . HIS B 1 64 ? -0.998 -10.625 -13.344 1 93.38 64 HIS B CA 1
ATOM 1625 C C . HIS B 1 64 ? -2.303 -10.406 -12.578 1 93.38 64 HIS B C 1
ATOM 1627 O O . HIS B 1 64 ? -3.355 -10.898 -13 1 93.38 64 HIS B O 1
ATOM 1633 N N . MET B 1 65 ? -2.145 -9.656 -11.508 1 96.19 65 MET B N 1
ATOM 1634 C CA . MET B 1 65 ? -3.33 -9.352 -10.711 1 96.19 65 MET B CA 1
ATOM 1635 C C . MET B 1 65 ? -3.453 -7.848 -10.477 1 96.19 65 MET B C 1
ATOM 1637 O O . MET B 1 65 ? -2.461 -7.18 -10.188 1 96.19 65 MET B O 1
ATOM 1641 N N . LEU B 1 66 ? -4.598 -7.352 -10.711 1 94.31 66 LEU B N 1
ATOM 1642 C CA . LEU B 1 66 ? -4.945 -6.02 -10.227 1 94.31 66 LEU B CA 1
ATOM 1643 C C . LEU B 1 66 ? -5.75 -6.098 -8.938 1 94.31 66 LEU B C 1
ATOM 1645 O O . LEU B 1 66 ? -6.793 -6.754 -8.891 1 94.31 66 LEU B O 1
ATOM 1649 N N . LEU B 1 67 ? -5.258 -5.355 -7.918 1 96.44 67 LEU B N 1
ATOM 1650 C CA . LEU B 1 67 ? -5.895 -5.449 -6.605 1 96.44 67 LEU B CA 1
ATOM 1651 C C . LEU B 1 67 ? -6.355 -4.074 -6.129 1 96.44 67 LEU B C 1
ATOM 1653 O O . LEU B 1 67 ? -5.695 -3.066 -6.395 1 96.44 67 LEU B O 1
ATOM 1657 N N . ASN B 1 68 ? -7.461 -4.055 -5.484 1 95.06 68 ASN B N 1
ATOM 1658 C CA . ASN B 1 68 ? -7.855 -2.979 -4.582 1 95.06 68 ASN B CA 1
ATOM 1659 C C . ASN B 1 68 ? -7.684 -3.383 -3.121 1 95.06 68 ASN B C 1
ATOM 1661 O O . ASN B 1 68 ? -8.18 -4.43 -2.699 1 95.06 68 ASN B O 1
ATOM 1665 N N . PHE B 1 69 ? -6.938 -2.613 -2.348 1 97 69 PHE B N 1
ATOM 1666 C CA . PHE B 1 69 ? -6.609 -3.061 -1 1 97 69 PHE B CA 1
ATOM 1667 C C . PHE B 1 69 ? -6.77 -1.922 0.001 1 97 69 PHE B C 1
ATOM 1669 O O . PHE B 1 69 ? -6.617 -0.751 -0.353 1 97 69 PHE B O 1
ATOM 1676 N N . PRO B 1 70 ? -7.074 -2.236 1.236 1 97.62 70 PRO B N 1
ATOM 1677 C CA . PRO B 1 70 ? -7.195 -1.193 2.258 1 97.62 70 PRO B CA 1
ATOM 1678 C C . PRO B 1 70 ? -5.844 -0.757 2.816 1 97.62 70 PRO B C 1
ATOM 1680 O O . PRO B 1 70 ? -4.863 -1.501 2.725 1 97.62 70 PRO B O 1
ATOM 1683 N N . PRO B 1 71 ? -5.801 0.381 3.432 1 97.38 71 PRO B N 1
ATOM 1684 C CA . PRO B 1 71 ? -4.547 0.967 3.908 1 97.38 71 PRO B CA 1
ATOM 1685 C C . PRO B 1 71 ? -3.855 0.104 4.961 1 97.38 71 PRO B C 1
ATOM 1687 O O . PRO B 1 71 ? -2.637 0.198 5.137 1 97.38 71 PRO B O 1
ATOM 1690 N N . LYS B 1 72 ? -4.543 -0.729 5.66 1 97.75 72 LYS B N 1
ATOM 1691 C CA . LYS B 1 72 ? -3.957 -1.517 6.738 1 97.75 72 LYS B CA 1
ATOM 1692 C C . LYS B 1 72 ? -3.146 -2.688 6.188 1 97.75 72 LYS B C 1
ATOM 1694 O O . LYS B 1 72 ? -2.367 -3.307 6.914 1 97.75 72 LYS B O 1
ATOM 1699 N N . VAL B 1 73 ? -3.367 -3.02 4.949 1 98.12 73 VAL B N 1
ATOM 1700 C CA . VAL B 1 73 ? -2.717 -4.184 4.359 1 98.12 73 VAL B CA 1
ATOM 1701 C C . VAL B 1 73 ? -1.354 -3.789 3.799 1 98.12 73 VAL B C 1
ATOM 1703 O O . VAL B 1 73 ? -1.248 -2.83 3.029 1 98.12 73 VAL B O 1
ATOM 1706 N N . SER B 1 74 ? -0.329 -4.516 4.191 1 98.19 74 SER B N 1
ATOM 1707 C CA . SER B 1 74 ? 0.95 -4.426 3.494 1 98.19 74 SER B CA 1
ATOM 1708 C C . SER B 1 74 ? 0.992 -5.355 2.289 1 98.19 74 SER B C 1
ATOM 1710 O O . SER B 1 74 ? 0.527 -6.496 2.361 1 98.19 74 SER B O 1
ATOM 1712 N N . ILE B 1 75 ? 1.494 -4.91 1.251 1 97.94 75 ILE B N 1
ATOM 1713 C CA . ILE B 1 75 ? 1.542 -5.664 0.003 1 97.94 75 ILE B CA 1
ATOM 1714 C C . ILE B 1 75 ? 2.383 -6.926 0.195 1 97.94 75 ILE B C 1
ATOM 1716 O O . ILE B 1 75 ? 2.014 -8 -0.275 1 97.94 75 ILE B O 1
ATOM 1720 N N . SER B 1 76 ? 3.453 -6.844 0.951 1 98.06 76 SER B N 1
ATOM 1721 C CA . SER B 1 76 ? 4.336 -7.988 1.158 1 98.06 76 SER B CA 1
ATOM 1722 C C . SER B 1 76 ? 3.617 -9.109 1.896 1 98.06 76 SER B C 1
ATOM 1724 O O . SER B 1 76 ? 3.799 -10.289 1.574 1 98.06 76 SER B O 1
ATOM 1726 N N . LYS B 1 77 ? 2.793 -8.75 2.879 1 98.19 77 LYS B N 1
ATOM 1727 C CA . LYS B 1 77 ? 2.041 -9.766 3.611 1 98.19 77 LYS B CA 1
ATOM 1728 C C . LYS B 1 77 ? 1.007 -10.438 2.715 1 98.19 77 LYS B C 1
ATOM 1730 O O . LYS B 1 77 ? 0.817 -11.656 2.781 1 98.19 77 LYS B O 1
ATOM 1735 N N . LEU B 1 78 ? 0.344 -9.641 1.973 1 98.5 78 LEU B N 1
ATOM 1736 C CA . LEU B 1 78 ? -0.624 -10.18 1.024 1 98.5 78 LEU B CA 1
ATOM 1737 C C . LEU B 1 78 ? 0.053 -11.125 0.037 1 98.5 78 LEU B C 1
ATOM 1739 O O . LEU B 1 78 ? -0.437 -12.234 -0.208 1 98.5 78 LEU B O 1
ATOM 1743 N N . VAL B 1 79 ? 1.193 -10.742 -0.476 1 98.44 79 VAL B N 1
ATOM 1744 C CA . VAL B 1 79 ? 1.951 -11.539 -1.433 1 98.44 79 VAL B CA 1
ATOM 1745 C C . VAL B 1 79 ? 2.342 -12.875 -0.798 1 98.44 79 VAL B C 1
ATOM 1747 O O . VAL B 1 79 ? 2.195 -13.93 -1.418 1 98.44 79 VAL B O 1
ATOM 1750 N N . ASN B 1 80 ? 2.773 -12.812 0.421 1 98.31 80 ASN B N 1
ATOM 1751 C CA . ASN B 1 80 ? 3.162 -14.031 1.126 1 98.31 80 ASN B CA 1
ATOM 1752 C C . ASN B 1 80 ? 1.995 -15 1.246 1 98.31 80 ASN B C 1
ATOM 1754 O O . ASN B 1 80 ? 2.154 -16.203 1.012 1 98.31 80 ASN B O 1
ATOM 1758 N N . SER B 1 81 ? 0.931 -14.477 1.565 1 98.75 81 SER B N 1
ATOM 1759 C CA . SER B 1 81 ? -0.249 -15.32 1.71 1 98.75 81 SER B CA 1
ATOM 1760 C C . SER B 1 81 ? -0.717 -15.852 0.359 1 98.75 81 SER B C 1
ATOM 1762 O O . SER B 1 81 ? -1.04 -17.031 0.228 1 98.75 81 SER B O 1
ATOM 1764 N N . LEU B 1 82 ? -0.755 -15.008 -0.642 1 98.75 82 LEU B N 1
ATOM 1765 C CA . LEU B 1 82 ? -1.171 -15.406 -1.982 1 98.75 82 LEU B CA 1
ATOM 1766 C C . LEU B 1 82 ? -0.289 -16.531 -2.516 1 98.75 82 LEU B C 1
ATOM 1768 O O . LEU B 1 82 ? -0.794 -17.547 -2.988 1 98.75 82 LEU B O 1
ATOM 1772 N N . LYS B 1 83 ? 0.985 -16.328 -2.449 1 98.19 83 LYS B N 1
ATOM 1773 C CA . LYS B 1 83 ? 1.919 -17.312 -2.982 1 98.19 83 LYS B CA 1
ATOM 1774 C C . LYS B 1 83 ? 1.906 -18.594 -2.148 1 98.19 83 LYS B C 1
ATOM 1776 O O . LYS B 1 83 ? 1.913 -19.703 -2.693 1 98.19 83 LYS B O 1
ATOM 1781 N N . GLY B 1 84 ? 1.844 -18.484 -0.819 1 98.31 84 GLY B N 1
ATOM 1782 C CA . GLY B 1 84 ? 1.854 -19.641 0.049 1 98.31 84 GLY B CA 1
ATOM 1783 C C . GLY B 1 84 ? 0.609 -20.5 -0.085 1 98.31 84 GLY B C 1
ATOM 1784 O O . GLY B 1 84 ? 0.701 -21.719 -0.309 1 98.31 84 GLY B O 1
ATOM 1785 N N . VAL B 1 85 ? -0.487 -19.875 0.025 1 98.69 85 VAL B N 1
ATOM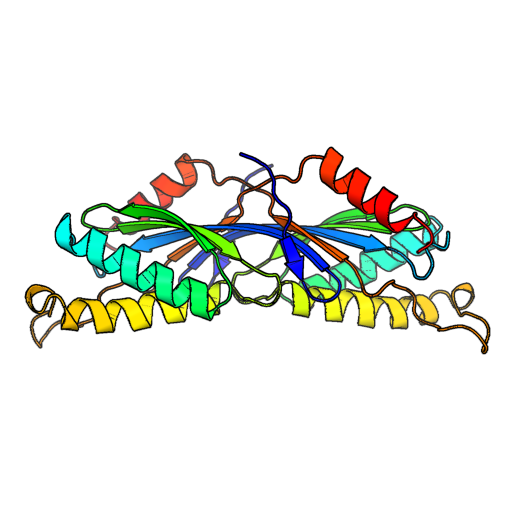 1786 C CA . VAL B 1 85 ? -1.759 -20.594 -0.01 1 98.69 85 VAL B CA 1
ATOM 1787 C C . VAL B 1 85 ? -1.98 -21.188 -1.398 1 98.69 85 VAL B C 1
ATOM 1789 O O . VAL B 1 85 ? -2.377 -22.344 -1.527 1 98.69 85 VAL B O 1
ATOM 1792 N N . SER B 1 86 ? -1.713 -20.375 -2.428 1 98.44 86 SER B N 1
ATOM 1793 C CA . SER B 1 86 ? -1.939 -20.891 -3.773 1 98.44 86 SER B CA 1
ATOM 1794 C C . SER B 1 86 ? -0.979 -22.031 -4.098 1 98.44 86 SER B C 1
ATOM 1796 O O . SER B 1 86 ? -1.355 -22.984 -4.77 1 98.44 86 SER B O 1
ATOM 1798 N N . SER B 1 87 ? 0.256 -21.922 -3.621 1 97.88 87 SER B N 1
ATOM 1799 C CA . SER B 1 87 ? 1.188 -23.031 -3.834 1 97.88 87 SER B CA 1
ATOM 1800 C C . SER B 1 87 ? 0.651 -24.328 -3.24 1 97.88 87 SER B C 1
ATOM 1802 O O . SER B 1 87 ? 0.646 -25.359 -3.906 1 97.88 87 SER B O 1
ATOM 1804 N N . ARG B 1 88 ? 0.13 -24.266 -2.098 1 97.81 88 ARG B N 1
ATOM 1805 C CA . ARG B 1 88 ? -0.382 -25.453 -1.408 1 97.81 88 ARG B CA 1
ATOM 1806 C C . ARG B 1 88 ? -1.676 -25.938 -2.049 1 97.81 88 ARG B C 1
ATOM 1808 O O . ARG B 1 88 ? -1.798 -27.125 -2.393 1 97.81 88 ARG B O 1
ATOM 1815 N N . LYS B 1 89 ? -2.596 -25.094 -2.258 1 98.56 89 LYS B N 1
ATOM 1816 C CA . LYS B 1 89 ? -3.93 -25.484 -2.709 1 98.56 89 LYS B CA 1
ATOM 1817 C C . LYS B 1 89 ? -3.906 -25.938 -4.164 1 98.56 89 LYS B C 1
ATOM 1819 O O . LYS B 1 89 ? -4.664 -26.828 -4.555 1 98.56 89 LYS B O 1
ATOM 1824 N N . MET B 1 90 ? -3.117 -25.344 -4.938 1 97.94 90 MET B N 1
ATOM 1825 C CA . MET B 1 90 ? -3.006 -25.766 -6.328 1 97.94 90 MET B CA 1
ATOM 1826 C C . MET B 1 90 ? -2.566 -27.219 -6.422 1 97.94 90 MET B C 1
ATOM 1828 O O . MET B 1 90 ? -3.088 -27.969 -7.242 1 97.94 90 MET B O 1
ATOM 1832 N N . LYS B 1 91 ? -1.639 -27.609 -5.59 1 95.94 91 LYS B N 1
ATOM 1833 C CA . LYS B 1 91 ? -1.121 -28.969 -5.617 1 95.94 91 LYS B CA 1
ATOM 1834 C C . LYS B 1 91 ? -2.15 -29.953 -5.078 1 95.94 91 LYS B C 1
ATOM 1836 O O . LYS B 1 91 ? -2.143 -31.141 -5.449 1 95.94 91 LYS B O 1
ATOM 1841 N N . LEU B 1 92 ? -3.025 -29.422 -4.281 1 97.06 92 LEU B N 1
ATOM 1842 C CA . LEU B 1 92 ? -4.141 -30.234 -3.799 1 97.06 92 LEU B CA 1
ATOM 1843 C C . LEU B 1 92 ? -5.145 -30.5 -4.918 1 97.06 92 LEU B C 1
ATOM 1845 O O . LEU B 1 92 ? -5.574 -31.625 -5.113 1 97.06 92 LEU B O 1
ATOM 1849 N N . HIS B 1 93 ? -5.422 -29.516 -5.664 1 97.38 93 HIS B N 1
ATOM 1850 C CA . HIS B 1 93 ? -6.422 -29.609 -6.719 1 97.38 93 HIS B CA 1
ATOM 1851 C C . HIS B 1 93 ? -5.836 -30.219 -7.988 1 97.38 93 HIS B C 1
ATOM 1853 O O . HIS B 1 93 ? -6.551 -30.844 -8.766 1 97.38 93 HIS B O 1
ATOM 1859 N N . HIS B 1 94 ? -4.543 -29.969 -8.148 1 96.94 94 HIS B N 1
ATOM 1860 C CA . HIS B 1 94 ? -3.84 -30.391 -9.352 1 96.94 94 HIS B CA 1
ATOM 1861 C C . HIS B 1 94 ? -2.525 -31.078 -9 1 96.94 94 HIS B C 1
ATOM 1863 O O . HIS B 1 94 ? -1.449 -30.516 -9.195 1 96.94 94 HIS B O 1
ATOM 1869 N N . PRO B 1 95 ? -2.598 -32.344 -8.656 1 95 95 PRO B N 1
ATOM 1870 C CA . PRO B 1 95 ? -1.408 -33.062 -8.188 1 95 95 PRO B CA 1
ATOM 1871 C C . P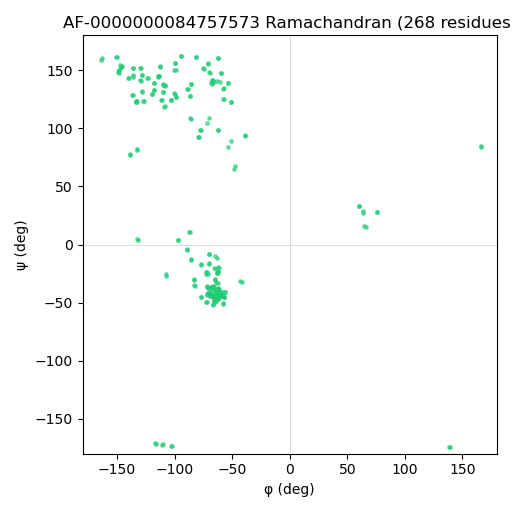RO B 1 95 ? -0.315 -33.125 -9.25 1 95 95 PRO B C 1
ATOM 1873 O O . PRO B 1 95 ? 0.843 -33.406 -8.93 1 95 95 PRO B O 1
ATOM 1876 N N . ASP B 1 96 ? -0.673 -32.938 -10.531 1 92.44 96 ASP B N 1
ATOM 1877 C CA . ASP B 1 96 ? 0.296 -32.969 -11.625 1 92.44 96 ASP B CA 1
ATOM 1878 C C . ASP B 1 96 ? 1.311 -31.844 -11.492 1 92.44 96 ASP B C 1
ATOM 1880 O O . ASP B 1 96 ? 2.354 -31.844 -12.148 1 92.44 96 ASP B O 1
ATOM 1884 N N . LEU B 1 97 ? 1.062 -30.859 -10.57 1 93.31 97 LEU B N 1
ATOM 1885 C CA . LEU B 1 97 ? 1.942 -29.719 -10.391 1 93.31 97 LEU B CA 1
ATOM 1886 C C . LEU B 1 97 ? 3.082 -30.047 -9.43 1 93.31 97 LEU B C 1
ATOM 1888 O O . LEU B 1 97 ? 4.027 -29.266 -9.297 1 93.31 97 LEU B O 1
ATOM 1892 N N . HIS B 1 98 ? 2.973 -31.125 -8.734 1 92.06 98 HIS B N 1
ATOM 1893 C CA . HIS B 1 98 ? 4.094 -31.531 -7.887 1 92.06 98 HIS B CA 1
ATOM 1894 C C . HIS B 1 98 ? 5.348 -31.781 -8.711 1 92.06 98 HIS B C 1
ATOM 1896 O O . HIS B 1 98 ? 5.273 -32.344 -9.805 1 92.06 98 HIS B O 1
ATOM 1902 N N . LYS B 1 99 ? 6.414 -31.328 -8.117 1 84.25 99 LYS B N 1
ATOM 1903 C CA . LYS B 1 99 ? 7.703 -31.562 -8.75 1 84.25 99 LYS B CA 1
ATOM 1904 C C . LYS B 1 99 ? 8.367 -32.812 -8.203 1 84.25 99 LYS B C 1
ATOM 1906 O O . LYS B 1 99 ? 7.977 -33.312 -7.148 1 84.25 99 LYS B O 1
ATOM 1911 N N . PRO B 1 100 ? 9.344 -33.25 -9.008 1 83.5 100 PRO B N 1
ATOM 1912 C CA . PRO B 1 100 ? 10.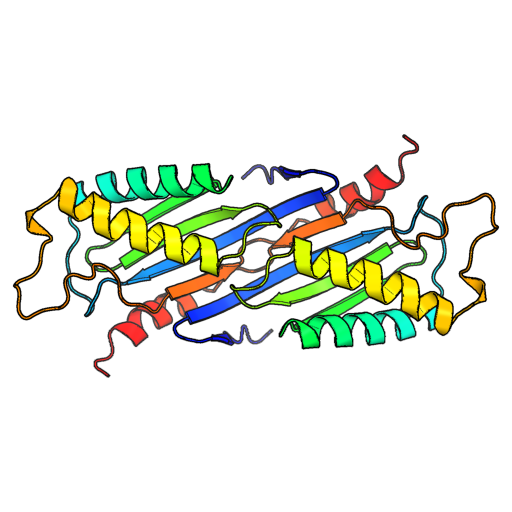086 -34.406 -8.484 1 83.5 100 PRO B CA 1
ATOM 1913 C C . PRO B 1 100 ? 10.82 -34.094 -7.184 1 83.5 100 PRO B C 1
ATOM 1915 O O . PRO B 1 100 ? 11.117 -32.906 -6.906 1 83.5 100 PRO B O 1
ATOM 1918 N N . ALA B 1 101 ? 11.164 -35.062 -6.473 1 81.75 101 ALA B N 1
ATOM 1919 C CA . ALA B 1 101 ? 11.68 -34.938 -5.113 1 81.75 101 ALA B CA 1
ATOM 1920 C C . ALA B 1 101 ? 13.016 -34.219 -5.102 1 81.75 101 ALA B C 1
ATOM 1922 O O . ALA B 1 101 ? 13.398 -33.625 -4.086 1 81.75 101 ALA B O 1
ATOM 1923 N N . TRP B 1 102 ? 13.68 -34.188 -6.188 1 82.75 102 TRP B N 1
ATOM 1924 C CA . TRP B 1 102 ? 15.008 -33.562 -6.203 1 82.75 102 TRP B CA 1
ATOM 1925 C C . TRP B 1 102 ? 14.93 -32.094 -6.52 1 82.75 102 TRP B C 1
ATOM 1927 O O . TRP B 1 102 ? 15.938 -31.375 -6.488 1 82.75 102 TRP B O 1
ATOM 1937 N N . LYS B 1 103 ? 13.703 -31.656 -6.816 1 81.44 103 LYS B N 1
ATOM 1938 C CA . LYS B 1 103 ? 13.5 -30.234 -7.098 1 81.44 103 LYS B CA 1
ATOM 1939 C C . LYS B 1 103 ? 12.656 -29.578 -6.008 1 81.44 103 LYS B C 1
ATOM 1941 O O . LYS B 1 103 ? 11.922 -30.25 -5.293 1 81.44 103 LYS B O 1
ATOM 1946 N N . SER B 1 104 ? 12.898 -28.312 -5.883 1 86.69 104 SER B N 1
ATOM 1947 C CA . SER B 1 104 ? 12 -27.547 -5.012 1 86.69 104 SER B CA 1
ATOM 1948 C C . SER B 1 104 ? 10.555 -27.672 -5.465 1 86.69 104 SER B C 1
ATOM 1950 O O . SER B 1 104 ? 10.258 -27.531 -6.652 1 86.69 104 SER B O 1
ATOM 1952 N N . ASP B 1 105 ? 9.695 -27.906 -4.516 1 92 105 ASP B N 1
ATOM 1953 C CA . ASP B 1 105 ? 8.281 -28.062 -4.844 1 92 105 ASP B CA 1
ATOM 1954 C C . ASP B 1 105 ? 7.57 -26.719 -4.859 1 92 105 ASP B C 1
ATOM 1956 O O . ASP B 1 105 ? 6.34 -26.656 -4.953 1 92 105 ASP B O 1
ATOM 1960 N N . ALA B 1 106 ? 8.32 -25.719 -4.805 1 94.25 106 ALA B N 1
ATOM 1961 C CA . ALA B 1 106 ? 7.734 -24.391 -4.801 1 94.25 106 ALA B CA 1
ATOM 1962 C C . ALA B 1 106 ? 7.078 -24.062 -6.141 1 94.25 106 ALA B C 1
ATOM 1964 O O . ALA B 1 106 ? 7.621 -24.391 -7.195 1 94.25 106 ALA B O 1
ATOM 1965 N N . LEU B 1 107 ? 5.977 -23.469 -6.086 1 96.44 107 LEU B N 1
ATOM 1966 C CA . LEU B 1 107 ? 5.258 -23.094 -7.301 1 96.44 107 LEU B CA 1
ATOM 1967 C C . LEU B 1 107 ? 5.793 -21.797 -7.867 1 96.44 107 LEU B C 1
ATOM 1969 O O . LEU B 1 107 ? 5.91 -21.641 -9.086 1 96.44 107 LEU B O 1
ATOM 1973 N N . TRP B 1 108 ? 6.18 -20.891 -6.938 1 96.5 108 TRP B N 1
ATOM 1974 C CA . TRP B 1 108 ? 6.504 -19.531 -7.344 1 96.5 108 TRP B CA 1
ATOM 1975 C C . TRP B 1 108 ? 7.98 -19.234 -7.121 1 96.5 108 TRP B C 1
ATOM 1977 O O . TRP B 1 108 ? 8.562 -19.656 -6.121 1 96.5 108 TRP B O 1
ATOM 1987 N N . SER B 1 109 ? 8.578 -18.422 -8.039 1 94.12 109 SER B N 1
ATOM 1988 C CA . SER B 1 109 ? 9.797 -17.703 -7.691 1 94.12 109 SER B CA 1
ATOM 1989 C C . SER B 1 109 ? 9.578 -16.766 -6.504 1 94.12 109 SER B C 1
ATOM 1991 O O . SER B 1 109 ? 8.5 -16.172 -6.367 1 94.12 109 SER B O 1
ATOM 1993 N N . PRO B 1 110 ? 10.562 -16.578 -5.707 1 93.88 110 PRO B N 1
ATOM 1994 C CA . PRO B 1 110 ? 10.398 -15.688 -4.559 1 93.88 110 PRO B CA 1
ATOM 1995 C C . PRO B 1 110 ? 10.156 -14.234 -4.969 1 93.88 110 PRO B C 1
ATOM 1997 O O . PRO B 1 110 ? 9.5 -13.484 -4.242 1 93.88 110 PRO B O 1
ATOM 2000 N N . SER B 1 111 ? 10.68 -13.844 -6.098 1 92.69 111 SER B N 1
ATOM 2001 C CA . SER B 1 111 ? 10.594 -12.453 -6.535 1 92.69 111 SER B CA 1
ATOM 2002 C C . SER B 1 111 ? 9.195 -12.117 -7.043 1 92.69 111 SER B C 1
ATOM 2004 O O . SER B 1 111 ? 8.461 -13.008 -7.473 1 92.69 111 SER B O 1
ATOM 2006 N N . TYR B 1 112 ? 8.844 -10.914 -6.914 1 94.5 112 TYR B N 1
ATOM 2007 C CA . TYR B 1 112 ? 7.582 -10.422 -7.461 1 94.5 112 TYR B CA 1
ATOM 2008 C C . TYR B 1 112 ? 7.688 -8.945 -7.824 1 94.5 112 TYR B C 1
ATOM 2010 O O . TYR B 1 112 ? 8.625 -8.258 -7.414 1 94.5 112 TYR B O 1
ATOM 2018 N N . PHE B 1 113 ? 6.762 -8.547 -8.656 1 93.62 113 PHE B N 1
ATOM 2019 C CA . PHE B 1 113 ? 6.609 -7.137 -9 1 93.62 113 PHE B CA 1
ATOM 2020 C C . PHE B 1 113 ? 5.352 -6.555 -8.367 1 93.62 113 PHE B C 1
ATOM 2022 O O . PHE B 1 113 ? 4.305 -7.203 -8.344 1 93.62 113 PHE B O 1
ATOM 2029 N N . ALA B 1 114 ? 5.488 -5.332 -7.82 1 95.31 114 ALA B N 1
ATOM 2030 C CA . ALA B 1 114 ? 4.348 -4.574 -7.316 1 95.31 114 ALA B CA 1
ATOM 2031 C C . ALA B 1 114 ? 4.391 -3.129 -7.809 1 95.31 114 ALA B C 1
ATOM 2033 O O . ALA B 1 114 ? 5.383 -2.426 -7.605 1 95.31 114 ALA B O 1
ATOM 2034 N N . GLY B 1 115 ? 3.346 -2.689 -8.469 1 93.06 115 GLY B N 1
ATOM 2035 C CA . GLY B 1 115 ? 3.242 -1.325 -8.961 1 93.06 115 GLY B CA 1
ATOM 2036 C C . GLY B 1 115 ? 1.88 -0.705 -8.719 1 93.06 115 GLY B C 1
ATOM 2037 O O . GLY B 1 115 ? 0.854 -1.298 -9.062 1 93.06 115 GLY B O 1
ATOM 2038 N N . SER B 1 116 ? 1.902 0.44 -8.141 1 92.94 116 SER B N 1
ATOM 2039 C CA . SER B 1 116 ? 0.642 1.134 -7.902 1 92.94 116 SER B CA 1
ATOM 2040 C C . SER B 1 116 ? 0.015 1.611 -9.203 1 92.94 116 SER B C 1
ATOM 2042 O O . SER B 1 116 ? 0.722 1.86 -10.188 1 92.94 116 SER B O 1
ATOM 2044 N N . VAL B 1 117 ? -1.237 1.606 -9.148 1 88.06 117 VAL B N 1
ATOM 2045 C CA . VAL B 1 117 ? -2.025 2.113 -10.273 1 88.06 117 VAL B CA 1
ATOM 2046 C C . VAL B 1 117 ? -3.061 3.115 -9.766 1 88.06 117 VAL B C 1
ATOM 2048 O O . VAL B 1 117 ? -3.598 2.959 -8.664 1 88.06 117 VAL B O 1
ATOM 2051 N N . GLY B 1 118 ? -3.189 3.992 -10.492 1 82.38 118 GLY B N 1
ATOM 2052 C CA . GLY B 1 118 ? -4.227 4.941 -10.117 1 82.38 118 GLY B CA 1
ATOM 2053 C C . GLY B 1 118 ? -3.814 6.387 -10.328 1 82.38 118 GLY B C 1
ATOM 2054 O O . GLY B 1 118 ? -2.783 6.66 -10.945 1 82.38 118 GLY B O 1
ATOM 2055 N N . GLY B 1 119 ? -4.586 7.223 -9.93 1 72.81 119 GLY B N 1
ATOM 2056 C CA . GLY B 1 119 ? -4.578 8.672 -9.961 1 72.81 119 GLY B CA 1
ATOM 2057 C C . GLY B 1 119 ? -5.926 9.289 -9.625 1 72.81 119 GLY B C 1
ATOM 2058 O O . GLY B 1 119 ? -6.852 9.258 -10.438 1 72.81 119 GLY B O 1
ATOM 2059 N N . ALA B 1 120 ? -6.047 9.398 -8.258 1 60.34 120 ALA B N 1
ATOM 2060 C CA . ALA B 1 120 ? -7.344 9.984 -7.926 1 60.34 120 ALA B CA 1
ATOM 2061 C C . ALA B 1 120 ? -7.586 11.258 -8.719 1 60.34 120 ALA B C 1
ATOM 2063 O O . ALA B 1 120 ? -6.711 12.125 -8.797 1 60.34 120 ALA B O 1
ATOM 2064 N N . PRO B 1 121 ? -8.703 11.094 -9.398 1 59.53 121 PRO B N 1
ATOM 2065 C CA . PRO B 1 121 ? -9 12.367 -10.055 1 59.53 121 PRO B CA 1
ATOM 2066 C C . PRO B 1 121 ? -9.023 13.539 -9.086 1 59.53 121 PRO B C 1
ATOM 2068 O O . PRO B 1 121 ? -9.383 13.367 -7.914 1 59.53 121 PRO B O 1
ATOM 2071 N N . LEU B 1 122 ? -8.5 14.578 -9.492 1 60.78 122 LEU B N 1
ATOM 2072 C CA . LEU B 1 122 ? -8.484 15.828 -8.734 1 60.78 122 LEU B CA 1
ATOM 2073 C C . LEU B 1 122 ? -9.852 16.094 -8.094 1 60.78 122 LEU B C 1
ATOM 2075 O O . LEU B 1 122 ? -9.93 16.594 -6.973 1 60.78 122 LEU B O 1
ATOM 2079 N N . GLU B 1 123 ? -10.781 15.625 -8.812 1 60.78 123 GLU B N 1
ATOM 2080 C CA . GLU B 1 123 ? -12.141 15.867 -8.344 1 60.78 123 GLU B CA 1
ATOM 2081 C C . GLU B 1 123 ? -12.43 15.102 -7.059 1 60.78 123 GLU B C 1
ATOM 2083 O O . GLU B 1 123 ? -13.102 15.609 -6.16 1 60.78 123 GLU B O 1
ATOM 2088 N N . VAL B 1 124 ? -11.914 13.961 -6.984 1 64.62 124 VAL B N 1
ATOM 2089 C CA . VAL B 1 124 ? -12.141 13.156 -5.789 1 64.62 124 VAL B CA 1
ATOM 2090 C C . VAL B 1 124 ? -11.383 13.758 -4.609 1 64.62 124 VAL B C 1
ATOM 2092 O O . VAL B 1 124 ? -11.93 13.875 -3.506 1 64.62 124 VAL B O 1
ATOM 2095 N N . ILE B 1 125 ? -10.32 14.188 -4.98 1 67.62 125 ILE B N 1
ATOM 2096 C CA . ILE B 1 125 ? -9.469 14.805 -3.969 1 67.62 125 ILE B CA 1
ATOM 2097 C C . ILE B 1 125 ? -10.133 16.078 -3.449 1 67.62 125 ILE B C 1
ATOM 2099 O O . ILE B 1 125 ? -10.219 16.281 -2.236 1 67.62 125 ILE B O 1
ATOM 2103 N N . LYS B 1 126 ? -10.562 16.859 -4.324 1 65.94 126 LYS B N 1
ATOM 2104 C CA . LYS B 1 126 ? -11.227 18.109 -3.949 1 65.94 126 LYS B CA 1
ATOM 2105 C C . LYS B 1 126 ? -12.484 17.844 -3.125 1 65.94 126 LYS B C 1
ATOM 2107 O O . LYS B 1 126 ? -12.727 18.5 -2.115 1 65.94 126 LYS B O 1
ATOM 2112 N N . LYS B 1 127 ? -13.172 16.891 -3.6 1 69.44 127 LYS B N 1
ATOM 2113 C CA . LYS B 1 127 ? -14.406 16.547 -2.902 1 69.44 127 LYS B CA 1
ATOM 2114 C C . LYS B 1 127 ? -14.125 16.062 -1.482 1 69.44 127 LYS B C 1
ATOM 2116 O O . LYS B 1 127 ? -14.852 16.406 -0.547 1 69.44 127 LYS B O 1
ATOM 2121 N N . TYR B 1 128 ? -13.188 15.391 -1.4 1 72.56 128 TYR B N 1
ATOM 2122 C CA . TYR B 1 128 ? -12.812 14.914 -0.074 1 72.56 128 TYR B CA 1
ATOM 2123 C C . TYR B 1 128 ? -12.484 16.078 0.856 1 72.56 128 TYR B C 1
ATOM 2125 O O . TYR B 1 128 ? -12.953 16.109 1.995 1 72.56 128 TYR B O 1
ATOM 2133 N N . ILE B 1 129 ? -11.766 16.891 0.26 1 67.69 129 ILE B N 1
ATOM 2134 C CA . ILE B 1 129 ? -11.375 18.047 1.05 1 67.69 129 ILE B CA 1
ATOM 2135 C C . ILE B 1 129 ? -12.617 18.859 1.437 1 67.69 129 ILE B C 1
ATOM 2137 O O . ILE B 1 129 ? -12.742 19.297 2.582 1 67.69 129 ILE B O 1
ATOM 2141 N N . GLU B 1 130 ? -13.477 18.938 0.457 1 67.25 130 GLU B N 1
ATOM 2142 C CA . GLU B 1 130 ? -14.68 19.734 0.652 1 67.25 130 GLU B CA 1
ATOM 2143 C C . GLU B 1 130 ? -15.641 19.062 1.618 1 67.25 130 GLU B C 1
ATOM 2145 O O . GLU B 1 130 ? -16.297 19.719 2.428 1 67.25 130 GLU B O 1
ATOM 2150 N N . ASP B 1 131 ? -15.773 17.812 1.484 1 68 131 ASP B N 1
ATOM 2151 C CA . ASP B 1 131 ? -16.703 17.047 2.316 1 68 131 ASP B CA 1
ATOM 2152 C C . ASP B 1 131 ? -16.297 17.094 3.785 1 68 131 ASP B C 1
ATOM 2154 O O . ASP B 1 131 ? -17.125 16.953 4.676 1 68 131 ASP B O 1
ATOM 2158 N N . GLN B 1 132 ? -15.102 17.141 3.867 1 62.09 132 GLN B N 1
ATOM 2159 C CA . GLN B 1 132 ? -14.648 17.266 5.25 1 62.09 132 GLN B CA 1
ATOM 2160 C C . GLN B 1 132 ? -14.961 18.641 5.816 1 62.09 132 GLN B C 1
ATOM 2162 O O . GLN B 1 132 ? -15.039 18.812 7.035 1 62.09 132 GLN B O 1
ATOM 2167 N N . ASN B 1 133 ? -15.078 19.578 4.988 1 53.91 133 ASN B N 1
ATOM 2168 C CA . ASN B 1 133 ? -15.492 20.922 5.383 1 53.91 133 ASN B CA 1
ATOM 2169 C C . ASN B 1 133 ? -16.969 20.953 5.793 1 53.91 133 ASN B C 1
ATOM 2171 O O . ASN B 1 133 ? -17.453 21.969 6.293 1 53.91 133 ASN B O 1
ATOM 2175 N N . ARG B 1 134 ? -17.688 19.844 5.586 1 52.31 134 ARG B N 1
ATOM 2176 C CA . ARG B 1 134 ? -19.094 19.953 5.934 1 52.31 134 ARG B CA 1
ATOM 2177 C C . ARG B 1 134 ? -19.312 19.641 7.414 1 52.31 134 ARG B C 1
ATOM 2179 O O . ARG B 1 134 ? -18.828 18.641 7.93 1 52.31 134 ARG B O 1
ATOM 2186 N N . PRO B 1 135 ? -19.625 20.672 8.164 1 48.59 135 PRO B N 1
ATOM 2187 C CA . PRO B 1 135 ? -19.984 20.516 9.57 1 48.59 135 PRO B CA 1
ATOM 2188 C C . PRO B 1 135 ? -20.844 19.266 9.82 1 48.59 135 PRO B C 1
ATOM 2190 O O . PRO B 1 135 ? -21.766 18.984 9.062 1 48.59 135 PRO B O 1
ATOM 2193 N N . HIS B 1 136 ? -20.203 18.141 10.164 1 41.72 136 HIS B N 1
ATOM 2194 C CA . HIS B 1 136 ? -21.172 17.156 10.625 1 41.72 136 HIS B CA 1
ATOM 2195 C C . HIS B 1 136 ? -21.906 17.641 11.867 1 41.72 136 HIS B C 1
ATOM 2197 O O . HIS B 1 136 ? -21.344 18.391 12.68 1 41.72 136 HIS B O 1
#

pLDDT: mean 88.4, std 14.34, range [32.09, 98.81]

Nearest PDB structures (foldseek):
  2xma-assembly1_B  TM=8.445E-01  e=2.263E-13  Deinococcus radiodurans
  2ec2-assembly1_C  TM=9.141E-01  e=7.905E-13  Sulfurisphaera tokodaii
  2xo6-assembly1_D  TM=8.664E-01  e=1.081E-12  Deinococcus radiodurans
  2xqc-assembly1_A  TM=8.399E-01  e=5.782E-13  Deinococcus radiodurans
  2fyx-assembly1_B  TM=8.370E-01  e=1.093E-11  Deinococcus radiodurans R1 = ATCC 13939 = DSM 20539

Foldseek 3Di:
DPQDWDDDDPDTDWWKKKKKWWWDVQDQADDPVLQVVLVVQLQVLCVVQVKHFPDWDDGRTMIMTMITHDPVDDPVVSVVSSQVRSLVVSCVVPVVLADDPVDDRRTTDPDMDMGIDDDPDPVVVVVVVVVVVDDD/DPQDWDDDDVDTDRWKKKKKWWWDVQDQADDPVLQVVLVVQLQVLCVVQVKHFPDWDDGSTMIMTMITHDPVDDPVVSVVSSQVRSLVVSCVVPVVLADDPVDDRRTTDPDMDMGIDDDPDPVVVVVVVVVVVDDD

Radius of gyration: 21.29 Å; Cα contacts (8 Å, |Δi|>4): 470; chains: 2; bounding box: 42×64×48 Å

Secondary structure (DSSP, 8-state):
-----EEETTEEEE-EEEEEEEEGGG-----HHHHHHHHHHHHHHHHHTT-EEEEEEE-SSEEEEEEE--TT--HHHHHHHHHHHHHHHHHHH-GGGPPPTTS---SEEEEEEEEEEB---HHHHHHHHHHHTS--/-----EEETTEEEE-EEEEEEEEGGG-----HHHHHHHHHHHHHHHHHTT-EEEEEEE-SSEEEEEEE--TT--HHHHHHHHHHHHHHHHHHH-GGGPPPTTS---SEEEEEEEEEEB---HHHHHHHHHHHTS--

InterPro domains:
  IPR002686 Transposase IS200-like [PF01797] (11-132)
  IPR002686 Transposase IS200-like [SM01321] (12-132)
  IPR036515 Transposase IS200-like superfamily [G3DSA:3.30.70.1290] (2-134)
  IPR036515 Transposase IS200-like superfamily [SSF143422] (5-133)

Sequence (272 aa):
MDLTYRTGRHCVFMLHCHLIFITKYRGRVFNEAHLETLEGICRNVCELFECELVEFNGESDHVHMLLNFPPKVSISKLVNSLKGVSSRKMKLHHPDLHKPAWKSDALWSPSYFAGSVGGAPLEVIKKYIEDQNRPHMDLTYRTGRHCVFMLHCHLIFITKYRGRVFNEAHLETLEGICRNVCELFECELVEFNGESDHVHMLLNFPPKVSISKLVNSLKGVSSRKMKLHHPDLHKPAWKSDALWSPSYFAGSVGGAPLEVIKKYIEDQNRPH

Solvent-accessible surface area (backbone atoms only — not comparable to full-atom values): 14488 Å² total; per-residue (Å²): 126,82,83,66,68,43,74,58,95,50,30,39,33,43,35,30,32,39,38,37,45,36,25,37,91,59,38,76,71,42,52,70,71,53,49,55,53,46,51,54,47,46,40,53,50,28,48,76,66,63,24,42,67,76,42,80,47,69,54,36,34,34,38,41,34,34,34,37,48,49,50,75,54,24,54,45,60,52,48,50,48,44,53,52,50,42,42,54,51,46,38,69,77,37,60,85,68,59,51,59,88,92,44,76,68,59,52,56,38,83,43,36,39,40,26,11,29,46,58,69,51,66,63,57,54,50,45,50,58,49,57,66,67,46,82,123,128,81,84,65,69,43,74,58,95,52,30,39,33,43,35,30,33,36,38,37,45,35,24,37,90,60,38,77,72,42,51,71,69,51,48,54,52,48,51,54,49,47,42,52,51,28,48,77,66,64,25,43,66,74,40,79,48,71,55,38,34,34,36,40,35,34,33,37,47,49,49,75,53,24,53,45,59,52,49,50,48,43,54,51,51,43,42,54,50,46,38,68,78,37,60,85,67,59,50,59,89,90,45,77,71,60,52,55,38,84,43,35,39,38,27,10,28,46,59,69,50,65,64,57,53,49,46,50,58,51,57,66,66,48,83,123

Organism: Klebsiella aerogenes (strain ATCC 13048 / DSM 30053 / CCUG 1429 / JCM 1235 / KCTC 2190 / NBRC 13534 / NCIMB 10102 / NCTC 10006 / CDC 819-56) (NCBI:txid1028307)